Protein 9K1M (pdb70)

Nearest PDB structures (foldseek):
  1kqz-assembly1_A  TM=9.431E-01  e=1.923E-25  Hevea brasiliensis
  3o9n-assembly1_A  TM=9.513E-01  e=5.843E-25  Scadoxus multiflorus
  1kr0-assembly1_A  TM=9.387E-01  e=7.958E-25  Hevea brasiliensis
  4toq-assembly4_D  TM=9.241E-01  e=5.075E-24  Punica granatum
  3oih-assembly1_A  TM=9.055E-01  e=1.084E-24  Scadoxus multiflorus

Radius of gyration: 17.2 Å; Cα contacts (8 Å, |Δi|>4): 592; chains: 1; bounding box: 39×42×49 Å

Solvent-accessible surface area: 10814 Å² total; per-residue (Å²): 94,67,26,102,35,39,19,0,0,0,2,0,59,49,92,112,0,21,46,1,111,64,0,8,75,37,53,108,5,54,0,1,0,0,0,6,1,23,3,2,16,120,104,120,66,45,51,104,42,61,6,40,51,16,109,38,92,47,2,4,90,18,0,100,48,0,54,88,122,63,41,51,0,0,0,0,0,1,0,96,39,65,91,1,3,2,81,47,54,107,12,0,55,51,1,20,60,44,0,53,76,3,6,1,38,5,105,144,147,80,39,156,30,14,6,36,95,2,59,7,35,0,0,0,0,2,1,2,43,26,48,96,82,38,1,36,57,0,0,84,46,0,49,47,50,59,121,158,104,11,34,0,0,0,1,0,50,0,35,73,55,10,117,70,0,39,69,1,6,81,50,63,25,8,69,28,0,0,0,1,0,6,16,78,45,92,9,74,64,192,10,23,106,89,20,0,29,107,1,0,131,46,29,86,171,10,131,0,0,0,0,2,1,0,2,55,96,48,11,160,108,2,53,10,44,19,124,39,0,33,84,20,0,79,84,0,21,143,27,119,11,10,4,0,0,0,0,21,4,16,55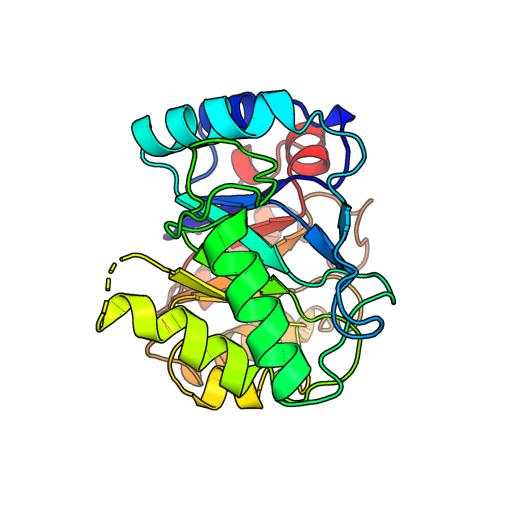,55,5,95,128,51,20,3,16,61,131,36

Secondary structure (DSSP, 8-state):
----SEEEEEESS-GGG--HHHHHHTS--SEEEEEEEEEBSSSTT--EE--TT--HHHHHHHHHHHHHTT-EEEEEEEESSSSB---SHHHHHHHHHHHHHHTSS---TT---TTTT---SEEEEEE-SS--TTHHHHHHHHHGGGG---EEEEEE-SSSP-TTTHHHHTTS--SEEEEESSSTTPPPGGGHHHHHHHHHHH-TTSEEEEEEES-TTT-TTT---HHHHHHHHHHHTTSTTEEEEEEE-HHHHHHH-HHHH-

B-factor: mean 22.21, std 8.31, range [13.0, 65.84]

Organism: Oryza sativa subsp. japonica (NCBI:txid39947)

InterPro domains:
  IPR001223 Glycoside hydrolase family 18, catalytic domain [PS51910] (31-293)
  IPR017853 Glycoside hydrolase superfamily [SSF51445] (29-290)
  IPR045321 Chitinase Cts1-like [cd02877] (31-293)

Foldseek 3Di:
DLFPFFEEFEAQQALVLDALLCVLPVPFGQEYEDDAQAAFAVDPPDTDRRSHPHQLARHQVSLVVSVVVNHAYEYEYHDDDARDDHPDLVRLVRVLVLCCDQAACRHDPPRHNSNPNHHHQEYEHAHPDYAQPNLLVNLCSQVCVVVVPYAYEYEAEQAPPGSSCPSNVVNLRHQEYEYECDDPNHDQPVCRLVSQVVVCVVNVNHQYAYEEELDCVRPVRSHDALVRVSVSSVPPVPRPRHHGYYYYHSNSCVVRVRSVVD

Sequence (262 aa):
SQNTGDTVIIWGRNKDEGSLREACDAGRYTTVIISFLSAFGYIPGTYKLDISGHQVSAVGPDIKYCQSKGKLILLAIGGQGGEYSLPSSQAAVDLHDHLWYSYLGGRRNGVYRPFGDANVNGIDFFIDQGAREHYNELAKMLYDHNKDGVMVTATTRCGYPDHRLDEALATGLFHRIHVKMFSDGRCPAWSRRQSFEKWAKTYPQSRVLIGVVASPDVDKDAYMPPEALNNLLQFINKQPNFGGVMVWDRFYDKKTGFTAHL

GO terms:
  GO:0004857 enzyme inhibitor activity (F, IDA)
  GO:0005576 extracellular region (C, IDA)
  GO:0050832 defense response to fungus (P, IDA)

Structure (mmCIF, N/CA/C/O backbone):
data_9K1M
#
_entry.id   9K1M
#
_cell.length_a   61.348
_cell.length_b   68.743
_cell.length_c   81.134
_cell.angle_alpha   90.00
_cell.angle_beta   90.00
_cell.angle_gamma   90.00
#
_symmetry.space_group_name_H-M   'P 21 21 21'
#
loop_
_entity.id
_entity.type
_entity.pdbx_description
1 polymer 'Xylanase inhibitor protein XIP'
2 water water
#
loop_
_atom_site.group_PDB
_atom_site.id
_atom_site.type_symbol
_atom_site.label_atom_id
_atom_site.label_alt_id
_atom_site.label_comp_id
_atom_site.label_asym_id
_atom_site.label_entity_id
_atom_site.label_seq_id
_atom_site.pdbx_PDB_ins_code
_atom_site.Cartn_x
_atom_site.Cartn_y
_atom_site.Cartn_z
_atom_site.occupancy
_atom_site.B_iso_or_equiv
_atom_site.auth_seq_id
_atom_site.auth_comp_id
_atom_site.auth_asym_id
_atom_site.auth_atom_id
_atom_site.pdbx_PDB_model_num
ATOM 1 N N . SER A 1 7 ? 12.144 -13.127 -5.568 1.00 33.86 6 SER A N 1
ATOM 2 C CA . SER A 1 7 ? 10.875 -13.729 -6.008 1.00 35.05 6 SER A CA 1
ATOM 3 C C . SER A 1 7 ? 10.041 -12.649 -6.686 1.00 30.00 6 SER A C 1
ATOM 4 O O . SER A 1 7 ? 10.498 -11.522 -6.844 1.00 26.59 6 SER A O 1
ATOM 7 N N . GLN A 1 8 ? 8.841 -12.986 -7.132 1.00 25.47 7 GLN A N 1
ATOM 8 C CA . GLN A 1 8 ? 8.019 -11.946 -7.732 1.00 20.18 7 GLN A CA 1
ATOM 9 C C . GLN A 1 8 ? 7.271 -11.136 -6.677 1.00 20.09 7 GLN A C 1
ATOM 10 O O . GLN A 1 8 ? 6.573 -10.195 -7.025 1.00 21.37 7 GLN A O 1
ATOM 16 N N . ASN A 1 9 ? 7.409 -11.468 -5.390 1.00 21.77 8 ASN A N 1
ATOM 17 C CA . ASN A 1 9 ? 6.821 -10.615 -4.358 1.00 20.07 8 ASN A CA 1
ATOM 18 C C . ASN A 1 9 ? 7.800 -9.491 -4.087 1.00 21.37 8 ASN A C 1
ATOM 19 O O . ASN A 1 9 ? 8.776 -9.674 -3.341 1.00 25.60 8 ASN A O 1
ATOM 24 N N . THR A 1 10 ? 7.539 -8.329 -4.693 1.00 22.54 9 THR A N 1
ATOM 25 C CA . THR A 1 10 ? 8.346 -7.126 -4.506 1.00 23.00 9 THR A CA 1
ATOM 26 C C . THR A 1 10 ? 7.977 -6.363 -3.256 1.00 27.38 9 THR A C 1
ATOM 27 O O . THR A 1 10 ? 8.563 -5.319 -2.987 1.00 28.03 9 THR A O 1
ATOM 31 N N . GLY A 1 11 ? 6.992 -6.824 -2.479 1.00 21.91 10 GLY A N 1
ATOM 32 C CA . GLY A 1 11 ? 6.509 -6.021 -1.378 1.00 20.69 10 GLY A CA 1
ATOM 33 C C . GLY A 1 11 ? 6.638 -6.702 -0.020 1.00 18.39 10 GLY A C 1
ATOM 34 O O . GLY A 1 11 ? 7.591 -7.453 0.219 1.00 20.88 10 GLY A O 1
ATOM 35 N N . ASP A 1 12 ? 5.716 -6.382 0.891 1.00 17.43 11 ASP A N 1
ATOM 36 C CA . ASP A 1 12 ? 5.734 -6.941 2.245 1.00 18.01 11 ASP A CA 1
ATOM 37 C C . ASP A 1 12 ? 5.321 -8.412 2.242 1.00 16.81 11 ASP A C 1
ATOM 38 O O . ASP A 1 12 ? 4.770 -8.934 1.274 1.00 16.26 11 ASP A O 1
ATOM 43 N N . THR A 1 13 ? 5.660 -9.109 3.338 1.00 16.42 12 THR A N 1
ATOM 44 C CA . THR A 1 13 ? 5.173 -10.469 3.593 1.00 16.82 12 THR A CA 1
ATOM 45 C C . THR A 1 13 ? 4.501 -10.410 4.951 1.00 15.85 12 THR A C 1
ATOM 46 O O . THR A 1 13 ? 5.166 -10.192 5.976 1.00 16.88 12 THR A O 1
ATOM 50 N N . VAL A 1 14 ? 3.185 -10.603 4.968 1.00 14.54 13 VAL A N 1
ATOM 51 C CA . VAL A 1 14 ? 2.388 -10.417 6.162 1.00 14.61 13 VAL A CA 1
ATOM 52 C C . VAL A 1 14 ? 1.871 -11.783 6.566 1.00 15.75 13 VAL A C 1
ATOM 53 O O . VAL A 1 14 ? 1.308 -12.492 5.716 1.00 17.81 13 VAL A O 1
ATOM 57 N N . ILE A 1 15 ? 2.047 -12.176 7.827 1.00 14.35 14 ILE A N 1
ATOM 58 C CA . ILE A 1 15 ? 1.624 -13.491 8.295 1.00 14.18 14 ILE A CA 1
ATOM 59 C C . ILE A 1 15 ? 0.493 -13.341 9.306 1.00 13.65 14 ILE A C 1
ATOM 60 O O . ILE A 1 15 ? 0.526 -12.461 10.176 1.00 14.62 14 ILE A O 1
ATOM 65 N N . ILE A 1 16 ? -0.529 -14.192 9.187 1.00 13.50 15 ILE A N 1
ATOM 66 C CA . ILE A 1 16 ? -1.575 -14.298 10.202 1.00 13.76 15 ILE A CA 1
ATOM 67 C C . ILE A 1 16 ? -1.046 -15.145 11.347 1.00 13.00 15 ILE A C 1
ATOM 68 O O . ILE A 1 16 ? -0.455 -16.214 11.103 1.00 15.05 15 ILE A O 1
ATOM 73 N N . TRP A 1 17 ? -1.222 -14.685 12.581 1.00 13.97 16 TRP A N 1
ATOM 74 C CA . TRP A 1 17 ? -0.802 -15.448 13.749 1.00 13.68 16 TRP A CA 1
ATOM 75 C C . TRP A 1 17 ? -1.938 -15.410 14.760 1.00 14.40 16 TRP A C 1
ATOM 76 O O . TRP A 1 17 ? -2.700 -14.417 14.830 1.00 14.81 16 TRP A O 1
ATOM 87 N N . GLY A 1 18 ? -2.084 -16.494 15.536 1.00 14.35 17 GLY A N 1
ATOM 88 C CA . GLY A 1 18 ? -3.125 -16.518 16.546 1.00 15.20 17 GLY A CA 1
ATOM 89 C C . GLY A 1 18 ? -4.127 -17.632 16.377 1.00 15.75 17 GLY A C 1
ATOM 90 O O . GLY A 1 18 ? -4.980 -17.803 17.273 1.00 15.78 17 GLY A O 1
ATOM 91 N N . ARG A 1 19 ? -4.102 -18.365 15.259 1.00 14.74 18 ARG A N 1
ATOM 92 C CA . ARG A 1 19 ? -5.150 -19.352 14.984 1.00 14.62 18 ARG A CA 1
ATOM 93 C C . ARG A 1 19 ? -4.802 -20.755 15.495 1.00 15.28 18 ARG A C 1
ATOM 94 O O . ARG A 1 19 ? -5.680 -21.637 15.444 1.00 17.18 18 ARG A O 1
ATOM 102 N N . ASN A 1 20 ? -3.595 -20.960 16.012 1.00 15.35 19 ASN A N 1
ATOM 103 C CA . ASN A 1 20 ? -3.258 -22.281 16.570 1.00 16.73 19 ASN A CA 1
ATOM 104 C C . ASN A 1 20 ? -2.101 -22.079 17.529 1.00 17.52 19 ASN A C 1
ATOM 105 O O . ASN A 1 20 ? -1.031 -21.685 17.100 1.00 16.00 19 ASN A O 1
ATOM 110 N N . LYS A 1 21 ? -2.279 -22.394 18.823 1.00 18.15 20 LYS A N 1
ATOM 111 C CA . LYS A 1 21 ? -1.208 -22.190 19.797 1.00 19.68 20 LYS A CA 1
ATOM 112 C C . LYS A 1 21 ? 0.049 -22.948 19.405 1.00 19.27 20 LYS A C 1
ATOM 113 O O . LYS A 1 21 ? 1.167 -22.467 19.660 1.00 20.30 20 LYS A O 1
ATOM 119 N N . ASP A 1 22 ? -0.131 -24.064 18.672 1.00 17.70 21 ASP A N 1
ATOM 120 C CA . ASP A 1 22 ? 1.026 -24.906 18.302 1.00 17.73 21 ASP A CA 1
ATOM 121 C C . ASP A 1 22 ? 1.864 -24.331 17.199 1.00 17.64 21 ASP A C 1
ATOM 122 O O . ASP A 1 22 ? 2.808 -24.967 16.713 1.00 17.52 21 ASP A O 1
ATOM 127 N N . GLU A 1 23 ? 1.560 -23.111 16.708 1.00 15.20 22 GLU A N 1
ATOM 128 C CA . GLU A 1 23 ? 2.410 -22.443 15.740 1.00 15.25 22 GLU A CA 1
ATOM 129 C C . GLU A 1 23 ? 3.607 -21.763 16.381 1.00 15.48 22 GLU A C 1
ATOM 130 O O . GLU A 1 23 ? 4.443 -21.232 15.656 1.00 17.04 22 GLU A O 1
ATOM 136 N N . GLY A 1 24 ? 3.689 -21.731 17.711 1.00 15.73 23 GLY A N 1
ATOM 137 C CA . GLY A 1 24 ? 4.809 -21.104 18.382 1.00 16.34 23 GLY A CA 1
ATOM 138 C C . GLY A 1 24 ? 4.535 -19.640 18.705 1.00 15.85 23 GLY A C 1
ATOM 139 O O . GLY A 1 24 ? 3.480 -19.051 18.371 1.00 16.17 23 GLY A O 1
ATOM 140 N N . SER A 1 25 ? 5.492 -19.045 19.407 1.00 15.96 24 SER A N 1
ATOM 141 C CA . SER A 1 25 ? 5.303 -17.690 19.922 1.00 16.56 24 SER A CA 1
ATOM 142 C C . SER A 1 25 ? 5.350 -16.642 18.798 1.00 16.44 24 SER A C 1
ATOM 143 O O . SER A 1 25 ? 5.853 -16.862 17.682 1.00 16.30 24 SER A O 1
ATOM 146 N N . LEU A 1 26 ? 4.918 -15.431 19.158 1.00 15.49 25 LEU A N 1
ATOM 147 C CA . LEU A 1 26 ? 5.040 -14.320 18.242 1.00 16.46 25 LEU A CA 1
ATOM 148 C C . LEU A 1 26 ? 6.510 -13.997 17.982 1.00 16.95 25 LEU A C 1
ATOM 149 O O . LEU A 1 26 ? 6.891 -13.700 16.843 1.00 17.01 25 LEU A O 1
ATOM 154 N N . ARG A 1 27 ? 7.364 -14.053 19.021 1.00 16.59 26 ARG A N 1
ATOM 155 C CA . ARG A 1 27 ? 8.781 -13.803 18.770 1.00 17.78 26 ARG A CA 1
ATOM 156 C C . ARG A 1 27 ? 9.374 -14.812 17.776 1.00 17.63 26 ARG A C 1
ATOM 157 O O . ARG A 1 27 ? 10.169 -14.430 16.907 1.00 16.71 26 ARG A O 1
ATOM 165 N N . GLU A 1 28 ? 8.979 -16.093 17.876 1.00 16.48 27 GLU A N 1
ATOM 166 C CA . GLU A 1 28 ? 9.471 -17.066 16.903 1.00 16.46 27 GLU A CA 1
ATOM 167 C C . GLU A 1 28 ? 9.118 -16.630 15.478 1.00 16.42 27 GLU A C 1
ATOM 168 O O . GLU A 1 28 ? 9.955 -16.696 14.571 1.00 17.26 27 GLU A O 1
ATOM 174 N N . ALA A 1 29 ? 7.885 -16.149 15.254 1.00 15.55 28 ALA A N 1
ATOM 175 C CA . ALA A 1 29 ? 7.506 -15.721 13.915 1.00 16.65 28 ALA A CA 1
ATOM 176 C C . ALA A 1 29 ? 8.389 -14.567 13.475 1.00 18.20 28 ALA A C 1
ATOM 177 O O . ALA A 1 29 ? 8.842 -14.538 12.331 1.00 18.30 28 ALA A O 1
ATOM 179 N N . CYS A 1 30 ? 8.695 -13.634 14.383 1.00 16.30 29 CYS A N 1
ATOM 180 C CA . CYS A 1 30 ? 9.506 -12.487 14.000 1.00 18.63 29 CYS A CA 1
ATOM 181 C C . CYS A 1 30 ? 10.960 -12.868 13.771 1.00 21.15 29 CYS A C 1
ATOM 182 O O . CYS A 1 30 ? 11.651 -12.162 13.010 1.00 27.51 29 CYS A O 1
ATOM 185 N N . ASP A 1 31 ? 11.456 -13.918 14.437 1.00 17.14 30 ASP A N 1
ATOM 186 C CA . ASP A 1 31 ? 12.840 -14.358 14.242 1.00 18.81 30 ASP A CA 1
ATOM 187 C C . ASP A 1 31 ? 12.977 -15.288 13.032 1.00 20.67 30 ASP A C 1
ATOM 188 O O . ASP A 1 31 ? 14.099 -15.719 12.698 1.00 19.49 30 ASP A O 1
ATOM 193 N N . ALA A 1 32 ? 11.888 -15.635 12.345 1.00 17.88 31 ALA A N 1
ATOM 194 C CA . ALA A 1 32 ? 11.971 -16.635 11.284 1.00 17.81 31 ALA A CA 1
ATOM 195 C C . ALA A 1 32 ? 12.695 -16.110 10.048 1.00 18.56 31 ALA A C 1
ATOM 196 O O . ALA A 1 32 ? 13.038 -16.904 9.164 1.00 19.68 31 ALA A O 1
ATOM 198 N N . GLY A 1 33 ? 12.832 -14.795 9.924 1.00 18.29 32 GLY A N 1
ATOM 199 C CA . GLY A 1 33 ? 13.470 -14.250 8.749 1.00 20.19 32 GLY A CA 1
ATOM 200 C C . GLY A 1 33 ? 12.579 -14.195 7.533 1.00 19.17 32 GLY A C 1
ATOM 201 O O . GLY A 1 33 ? 13.085 -14.073 6.424 1.00 21.24 32 GLY A O 1
ATOM 202 N N . ARG A 1 34 ? 11.247 -14.213 7.716 1.00 16.99 33 ARG A N 1
ATOM 203 C CA . ARG A 1 34 ? 10.323 -14.373 6.603 1.00 17.99 33 ARG A CA 1
ATOM 204 C C . ARG A 1 34 ? 9.310 -13.250 6.469 1.00 18.67 33 ARG A C 1
ATOM 205 O O . ARG A 1 34 ? 8.770 -13.056 5.368 1.00 20.11 33 ARG A O 1
ATOM 213 N N . TYR A 1 35 ? 9.016 -12.520 7.532 1.00 16.21 34 TYR A N 1
ATOM 214 C CA . TYR A 1 35 ? 7.842 -11.668 7.554 1.00 16.43 34 TYR A CA 1
ATOM 215 C C . TYR A 1 35 ? 8.241 -10.237 7.854 1.00 17.75 34 TYR A C 1
ATOM 216 O O . TYR A 1 35 ? 9.155 -9.985 8.654 1.00 19.13 34 TYR A O 1
ATOM 225 N N . THR A 1 36 ? 7.500 -9.298 7.271 1.00 15.48 35 THR A N 1
ATOM 226 C CA . THR A 1 36 ? 7.644 -7.901 7.662 1.00 16.50 35 THR A CA 1
ATOM 227 C C . THR A 1 36 ? 6.585 -7.456 8.656 1.00 17.16 35 THR A C 1
ATOM 228 O O . THR A 1 36 ? 6.816 -6.481 9.388 1.00 17.66 35 THR A O 1
ATOM 232 N N . THR A 1 37 ? 5.444 -8.159 8.716 1.00 16.23 36 THR A N 1
ATOM 233 C CA . THR A 1 37 ? 4.298 -7.759 9.501 1.00 15.78 36 THR A CA 1
ATOM 234 C C . THR A 1 37 ? 3.623 -9.011 10.005 1.00 15.40 36 THR A C 1
ATOM 235 O O . THR A 1 37 ? 3.543 -10.010 9.267 1.00 15.18 36 THR A O 1
ATOM 239 N N . VAL A 1 38 ? 3.123 -8.960 11.235 1.00 15.09 37 VAL A N 1
ATOM 240 C CA . VAL A 1 38 ? 2.285 -10.036 11.783 1.00 13.99 37 VAL A CA 1
ATOM 241 C C . VAL A 1 38 ? 0.922 -9.449 12.108 1.00 14.58 37 VAL A C 1
ATOM 242 O O . VAL A 1 38 ? 0.844 -8.381 12.747 1.00 15.81 37 VAL A O 1
ATOM 246 N N . ILE A 1 39 ? -0.147 -10.136 11.704 1.00 14.60 38 ILE A N 1
ATOM 247 C CA . ILE A 1 39 ? -1.511 -9.766 12.075 1.00 14.60 38 ILE A CA 1
ATOM 248 C C . ILE A 1 39 ? -1.974 -10.741 13.152 1.00 14.73 38 ILE A C 1
ATOM 249 O O . ILE A 1 39 ? -2.188 -11.942 12.864 1.00 15.23 38 ILE A O 1
ATOM 254 N N . ILE A 1 40 ? -2.112 -10.261 14.383 1.00 14.09 39 ILE A N 1
ATOM 255 C CA . ILE A 1 40 ? -2.610 -11.065 15.502 1.00 14.87 39 ILE A CA 1
ATOM 256 C C . ILE A 1 40 ? -4.117 -11.187 15.348 1.00 14.63 39 ILE A C 1
ATOM 257 O O . ILE A 1 40 ? -4.837 -10.175 15.266 1.00 15.16 39 ILE A O 1
ATOM 262 N N . SER A 1 41 ? -4.626 -12.421 15.319 1.00 14.85 40 SER A N 1
ATOM 263 C CA . SER A 1 41 ? -6.021 -12.689 14.937 1.00 14.10 40 SER A CA 1
ATOM 264 C C . SER A 1 41 ? -6.630 -13.573 16.026 1.00 14.62 40 SER A C 1
ATOM 265 O O . SER A 1 41 ? -6.093 -14.671 16.260 1.00 15.60 40 SER A O 1
ATOM 268 N N . PHE A 1 42 ? -7.753 -13.193 16.673 1.00 14.64 41 PHE A N 1
ATOM 269 C CA . PHE A 1 42 ? -8.637 -12.061 16.366 1.00 14.66 41 PHE A CA 1
ATOM 270 C C . PHE A 1 42 ? -9.199 -11.497 17.649 1.00 15.06 41 PHE A C 1
ATOM 271 O O . PHE A 1 42 ? -9.425 -12.253 18.619 1.00 15.48 41 PHE A O 1
ATOM 279 N N . LEU A 1 43 ? -9.538 -10.193 17.644 1.00 15.15 42 LEU A N 1
ATOM 280 C CA . LEU A 1 43 ? -10.537 -9.719 18.608 1.00 15.21 42 LEU A CA 1
ATOM 281 C C . LEU A 1 43 ? -11.876 -10.105 18.009 1.00 15.58 42 LEU A C 1
ATOM 282 O O . LEU A 1 43 ? -12.360 -9.476 17.070 1.00 16.64 42 LEU A O 1
ATOM 287 N N . SER A 1 44 ? -12.467 -11.182 18.530 1.00 15.12 43 SER A N 1
ATOM 288 C CA . SER A 1 44 ? -13.506 -11.912 17.798 1.00 16.30 43 SER A CA 1
ATOM 289 C C . SER A 1 44 ? -14.926 -11.662 18.308 1.00 16.73 43 SER A C 1
ATOM 290 O O . SER A 1 44 ? -15.888 -12.111 17.667 1.00 17.21 43 SER A O 1
ATOM 293 N N . ALA A 1 45 ? -15.087 -10.957 19.420 1.00 17.64 44 ALA A N 1
ATOM 294 C CA . ALA A 1 45 ? -16.429 -10.659 19.923 1.00 18.62 44 ALA A CA 1
ATOM 295 C C . ALA A 1 45 ? -16.497 -9.203 20.331 1.00 17.16 44 ALA A C 1
ATOM 296 O O . ALA A 1 45 ? -15.619 -8.713 21.040 1.00 18.22 44 ALA A O 1
ATOM 298 N N . PHE A 1 46 ? -17.535 -8.533 19.867 1.00 17.21 45 PHE A N 1
ATOM 299 C CA . PHE A 1 46 ? -17.812 -7.140 20.201 1.00 17.53 45 PHE A CA 1
ATOM 300 C C . PHE A 1 46 ? -19.172 -6.787 19.632 1.00 18.58 45 PHE A C 1
ATOM 301 O O . PHE A 1 46 ? -19.692 -7.459 18.746 1.00 17.96 45 PHE A O 1
ATOM 309 N N . GLY A 1 47 ? -19.729 -5.702 20.151 1.00 20.36 46 GLY A N 1
ATOM 310 C CA . GLY A 1 47 ? -20.916 -5.054 19.567 1.00 21.29 46 GLY A CA 1
ATOM 311 C C . GLY A 1 47 ? -22.242 -5.653 19.916 1.00 24.21 46 GLY A C 1
ATOM 312 O O . GLY A 1 47 ? -23.180 -4.917 20.237 1.00 27.51 46 GLY A O 1
ATOM 313 N N . TYR A 1 48 ? -22.377 -6.974 19.833 1.00 24.15 47 TYR A N 1
ATOM 314 C CA . TYR A 1 48 ? -23.670 -7.589 20.138 1.00 27.57 47 TYR A CA 1
ATOM 315 C C . TYR A 1 48 ? -24.053 -7.412 21.609 1.00 36.24 47 TYR A C 1
ATOM 316 O O . TYR A 1 48 ? -25.249 -7.316 21.923 1.00 37.83 47 TYR A O 1
ATOM 325 N N . ILE A 1 49 ? -23.077 -7.333 22.520 1.00 29.05 48 ILE A N 1
ATOM 326 C CA . ILE A 1 49 ? -23.337 -7.225 23.949 1.00 28.13 48 ILE A CA 1
ATOM 327 C C . ILE A 1 49 ? -22.537 -6.064 24.513 1.00 38.36 48 ILE A C 1
ATOM 328 O O . ILE A 1 49 ? -21.306 -6.105 24.508 1.00 32.08 48 ILE A O 1
ATOM 333 N N . PRO A 1 50 ? -23.175 -5.017 25.036 1.00 36.21 49 PRO A N 1
ATOM 334 C CA . PRO A 1 50 ? -22.411 -3.877 25.564 1.00 38.18 49 PRO A CA 1
ATOM 335 C C . PRO A 1 50 ? -21.424 -4.303 26.638 1.00 31.85 49 PRO A C 1
ATOM 336 O O . PRO A 1 50 ? -21.777 -5.001 27.595 1.00 36.42 49 PRO A O 1
ATOM 340 N N . GLY A 1 51 ? -20.174 -3.874 26.469 1.00 29.74 50 GLY A N 1
ATOM 341 C CA . GLY A 1 51 ? -19.153 -4.193 27.429 1.00 32.76 50 GLY A CA 1
ATOM 342 C C . GLY A 1 51 ? -18.526 -5.569 27.314 1.00 31.63 50 GLY A C 1
ATOM 343 O O . GLY A 1 51 ? -17.590 -5.849 28.072 1.00 36.38 50 GLY A O 1
ATOM 344 N N . THR A 1 52 ? -19.012 -6.439 26.417 1.00 28.44 51 THR A N 1
ATOM 345 C CA . THR A 1 52 ? -18.425 -7.761 26.176 1.00 24.61 51 THR A CA 1
ATOM 346 C C . THR A 1 52 ? -17.494 -7.698 24.964 1.00 20.07 51 THR A C 1
ATOM 347 O O . THR A 1 52 ? -17.935 -7.410 23.851 1.00 22.70 51 THR A O 1
ATOM 351 N N . TYR A 1 53 ? -16.228 -8.042 25.191 1.00 20.87 52 TYR A N 1
ATOM 352 C CA . TYR A 1 53 ? -15.201 -8.112 24.158 1.00 19.80 52 TYR A CA 1
ATOM 353 C C . TYR A 1 53 ? -14.427 -9.381 24.429 1.00 22.93 52 TYR A C 1
ATOM 354 O O . TYR A 1 53 ? -14.139 -9.691 25.588 1.00 23.04 52 TYR A O 1
ATOM 363 N N . LYS A 1 54 ? -14.055 -10.102 23.371 1.00 18.35 53 LYS A N 1
ATOM 364 C CA . LYS A 1 54 ? -13.248 -11.316 23.538 1.00 18.66 53 LYS A CA 1
ATOM 365 C C . LYS A 1 54 ? -12.066 -11.283 22.578 1.00 17.16 53 LYS A C 1
ATOM 366 O O . LYS A 1 54 ? -12.237 -10.974 21.397 1.00 17.74 53 LYS A O 1
ATOM 372 N N . LEU A 1 55 ? -10.899 -11.640 23.090 1.00 17.02 54 LEU A N 1
ATOM 373 C CA . LEU A 1 55 ? -9.699 -11.875 22.289 1.00 16.46 54 LEU A CA 1
ATOM 374 C C . LEU A 1 55 ? -9.550 -13.387 22.170 1.00 18.06 54 LEU A C 1
ATOM 375 O O . LEU A 1 55 ? -9.428 -14.083 23.188 1.00 20.71 54 LEU A O 1
ATOM 380 N N . ASP A 1 56 ? -9.591 -13.892 20.954 1.00 16.01 55 ASP A N 1
ATOM 381 C CA . ASP A 1 56 ? -9.424 -15.327 20.682 1.00 16.01 55 ASP A CA 1
ATOM 382 C C . ASP A 1 56 ? -8.109 -15.484 19.937 1.00 16.26 55 ASP A C 1
ATOM 383 O O . ASP A 1 56 ? -8.069 -15.307 18.711 1.00 17.11 55 ASP A O 1
ATOM 388 N N . ILE A 1 57 ? -7.053 -15.836 20.666 1.00 15.18 56 ILE A N 1
ATOM 389 C CA . ILE A 1 57 ? -5.803 -16.233 20.018 1.00 15.90 56 ILE A CA 1
ATOM 390 C C . ILE A 1 57 ? -5.519 -17.706 20.302 1.00 15.69 56 ILE A C 1
ATOM 391 O O . ILE A 1 57 ? -4.372 -18.120 20.509 1.00 16.43 56 ILE A O 1
ATOM 396 N N . SER A 1 58 ? -6.595 -18.491 20.338 1.00 16.33 57 SER A N 1
ATOM 397 C CA . SER A 1 58 ? -6.499 -19.958 20.265 1.00 17.56 57 SER A CA 1
ATOM 398 C C . SER A 1 58 ? -5.745 -20.549 21.451 1.00 20.10 57 SER A C 1
ATOM 399 O O . SER A 1 58 ? -5.132 -21.607 21.317 1.00 22.38 57 SER A O 1
ATOM 402 N N . GLY A 1 59 ? -5.760 -19.896 22.605 1.00 19.90 58 GLY A N 1
ATOM 403 C CA . GLY A 1 59 ? -5.031 -20.438 23.744 1.00 22.86 58 GLY A CA 1
ATOM 404 C C . GLY A 1 59 ? -3.565 -20.040 23.836 1.00 23.26 58 GLY A C 1
ATOM 405 O O . GLY A 1 59 ? -2.872 -20.456 24.788 1.00 24.05 58 GLY A O 1
ATOM 406 N N . HIS A 1 60 ? -3.037 -19.282 22.873 1.00 18.86 59 HIS A N 1
ATOM 407 C CA . HIS A 1 60 ? -1.731 -18.673 23.084 1.00 19.12 59 HIS A CA 1
ATOM 408 C C . HIS A 1 60 ? -1.750 -17.884 24.394 1.00 19.18 59 HIS A C 1
ATOM 409 O O . HIS A 1 60 ? -2.762 -17.261 24.757 1.00 21.68 59 HIS A O 1
ATOM 416 N N . GLN A 1 61 ? -0.633 -17.905 25.096 1.00 19.13 60 GLN A N 1
ATOM 417 C CA . GLN A 1 61 ? -0.560 -17.192 26.364 1.00 21.19 60 GLN A CA 1
ATOM 418 C C . GLN A 1 61 ? -0.450 -15.702 26.122 1.00 20.67 60 GLN A C 1
ATOM 419 O O . GLN A 1 61 ? 0.533 -15.224 25.547 1.00 20.28 60 GLN A O 1
ATOM 425 N N . VAL A 1 62 ? -1.428 -14.953 26.621 1.00 19.73 61 VAL A N 1
ATOM 426 C CA . VAL A 1 62 ? -1.399 -13.518 26.414 1.00 20.79 61 VAL A CA 1
ATOM 427 C C . VAL A 1 62 ? -0.198 -12.886 27.103 1.00 20.03 61 VAL A C 1
ATOM 428 O O . VAL A 1 62 ? 0.359 -11.887 26.617 1.00 21.41 61 VAL A O 1
ATOM 432 N N . SER A 1 63 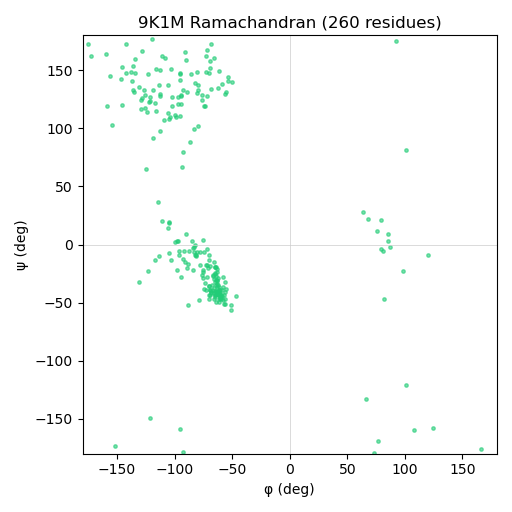? 0.307 -13.511 28.183 1.00 21.79 62 SER A N 1
ATOM 433 C CA . SER A 1 63 ? 1.426 -12.914 28.897 1.00 23.53 62 SER A CA 1
ATOM 434 C C . SER A 1 63 ? 2.728 -12.948 28.111 1.00 22.68 62 SER A C 1
ATOM 435 O O . SER A 1 63 ? 3.647 -12.205 28.431 1.00 23.42 62 SER A O 1
ATOM 438 N N . ALA A 1 64 ? 2.841 -13.795 27.092 1.00 21.31 63 ALA A N 1
ATOM 439 C CA . ALA A 1 64 ? 4.022 -13.820 26.239 1.00 21.01 63 ALA A CA 1
ATOM 440 C C . ALA A 1 64 ? 3.942 -12.779 25.123 1.00 18.61 63 ALA A C 1
ATOM 441 O O . ALA A 1 64 ? 4.975 -12.425 24.552 1.00 20.40 63 ALA A O 1
ATOM 443 N N . VAL A 1 65 ? 2.729 -12.333 24.780 1.00 18.22 64 VAL A N 1
ATOM 444 C CA . VAL A 1 65 ? 2.576 -11.540 23.563 1.00 17.95 64 VAL A CA 1
ATOM 445 C C . VAL A 1 65 ? 3.197 -10.148 23.702 1.00 17.70 64 VAL A C 1
ATOM 446 O O . VAL A 1 65 ? 3.863 -9.683 22.785 1.00 17.61 64 VAL A O 1
ATOM 450 N N . GLY A 1 66 ? 2.927 -9.432 24.807 1.00 18.09 65 GLY A N 1
ATOM 451 C CA . GLY A 1 66 ? 3.438 -8.067 24.934 1.00 18.16 65 GLY A CA 1
ATOM 452 C C . GLY A 1 66 ? 4.955 -7.935 24.824 1.00 17.96 65 GLY A C 1
ATOM 453 O O . GLY A 1 66 ? 5.460 -7.116 24.054 1.00 18.36 65 GLY A O 1
ATOM 454 N N . PRO A 1 67 ? 5.715 -8.734 25.591 1.00 19.17 66 PRO A N 1
ATOM 455 C CA . PRO A 1 67 ? 7.176 -8.705 25.419 1.00 21.16 66 PRO A CA 1
ATOM 456 C C . PRO A 1 67 ? 7.601 -9.050 23.996 1.00 19.33 66 PRO A C 1
ATOM 457 O O . PRO A 1 67 ? 8.524 -8.431 23.441 1.00 20.01 66 PRO A O 1
ATOM 461 N N . ASP A 1 68 ? 6.875 -9.986 23.361 1.00 18.54 67 ASP A N 1
ATOM 462 C CA . ASP A 1 68 ? 7.215 -10.338 21.992 1.00 17.89 67 ASP A CA 1
ATOM 463 C C . ASP A 1 68 ? 6.889 -9.222 21.010 1.00 16.94 67 ASP A C 1
ATOM 464 O O . ASP A 1 68 ? 7.641 -9.014 20.059 1.00 18.43 67 ASP A O 1
ATOM 469 N N . ILE A 1 69 ? 5.803 -8.474 21.227 1.00 16.86 68 ILE A N 1
ATOM 470 C CA . ILE A 1 69 ? 5.506 -7.337 20.351 1.00 16.67 68 ILE A CA 1
ATOM 471 C C . ILE A 1 69 ? 6.639 -6.337 20.391 1.00 17.74 68 ILE A C 1
ATOM 472 O O . ILE A 1 69 ? 7.103 -5.862 19.345 1.00 18.01 68 ILE A O 1
ATOM 477 N N . LYS A 1 70 ? 7.102 -6.004 21.619 1.00 18.31 69 LYS A N 1
ATOM 478 C CA . LYS A 1 70 ? 8.176 -5.012 21.730 1.00 19.66 69 LYS A CA 1
ATOM 479 C C . LYS A 1 70 ? 9.444 -5.521 21.068 1.00 19.42 69 LYS A C 1
ATOM 480 O O . LYS A 1 70 ? 10.125 -4.767 20.365 1.00 20.48 69 LYS A O 1
ATOM 486 N N . TYR A 1 71 ? 9.753 -6.806 21.243 1.00 18.96 70 TYR A N 1
ATOM 487 C CA . TYR A 1 71 ? 10.911 -7.387 20.579 1.00 18.96 70 TYR A CA 1
ATOM 488 C C . TYR A 1 71 ? 10.759 -7.295 19.063 1.00 20.13 70 TYR A C 1
ATOM 489 O O . TYR A 1 71 ? 11.669 -6.861 18.348 1.00 19.34 70 TYR A O 1
ATOM 498 N N . CYS A 1 72 ? 9.602 -7.728 18.545 1.00 17.15 71 CYS A N 1
ATOM 499 C CA . CYS A 1 72 ? 9.367 -7.690 17.114 1.00 18.16 71 CYS A CA 1
ATOM 500 C C . CYS A 1 72 ? 9.553 -6.285 16.574 1.00 17.61 71 CYS A C 1
ATOM 501 O O . CYS A 1 72 ? 10.160 -6.097 15.516 1.00 18.92 71 CYS A O 1
ATOM 504 N N . GLN A 1 73 ? 8.972 -5.280 17.252 1.00 16.89 72 GLN A N 1
ATOM 505 C CA . GLN A 1 73 ? 9.103 -3.895 16.800 1.00 18.50 72 GLN A CA 1
ATOM 506 C C . GLN A 1 73 ? 10.561 -3.414 16.854 1.00 18.78 72 GLN A C 1
ATOM 507 O O . GLN A 1 73 ? 10.980 -2.683 15.951 1.00 20.43 72 GLN A O 1
ATOM 513 N N . SER A 1 74 ? 11.318 -3.866 17.838 1.00 19.04 73 SER A N 1
ATOM 514 C CA . SER A 1 74 ? 12.738 -3.490 17.901 1.00 20.72 73 SER A CA 1
ATOM 515 C C . SER A 1 74 ? 13.498 -4.064 16.717 1.00 23.14 73 SER A C 1
ATOM 516 O O . SER A 1 74 ? 14.558 -3.523 16.356 1.00 26.29 73 SER A O 1
ATOM 519 N N . LYS A 1 75 ? 13.023 -5.160 16.132 1.00 20.93 74 LYS A N 1
ATOM 520 C CA . LYS A 1 75 ? 13.599 -5.771 14.933 1.00 21.97 74 LYS A CA 1
ATOM 521 C C . LYS A 1 75 ? 12.984 -5.218 13.652 1.00 22.51 74 LYS A C 1
ATOM 522 O O . LYS A 1 75 ? 13.269 -5.747 12.566 1.00 27.87 74 LYS A O 1
ATOM 528 N N . GLY A 1 76 ? 12.164 -4.162 13.747 1.00 21.78 75 GLY A N 1
ATOM 529 C CA . GLY A 1 76 ? 11.588 -3.512 12.591 1.00 22.75 75 GLY A CA 1
ATOM 530 C C . GLY A 1 76 ? 10.307 -4.123 12.049 1.00 21.11 75 GLY A C 1
ATOM 531 O O . GLY A 1 76 ? 9.855 -3.709 10.987 1.00 23.68 75 GLY A O 1
ATOM 532 N N . LYS A 1 77 ? 9.703 -5.071 12.761 1.00 20.81 76 LYS A N 1
ATOM 533 C CA . LYS A 1 77 ? 8.452 -5.687 12.295 1.00 18.78 76 LYS A CA 1
ATOM 534 C C . LYS A 1 77 ? 7.265 -4.864 12.736 1.00 19.05 76 LYS A C 1
ATOM 535 O O . LYS A 1 77 ? 7.257 -4.273 13.826 1.00 22.09 76 LYS A O 1
ATOM 541 N N . LEU A 1 78 ? 6.237 -4.846 11.899 1.00 17.26 77 LEU A N 1
ATOM 542 C CA . LEU A 1 78 ? 4.975 -4.211 12.258 1.00 17.50 77 LEU A CA 1
ATOM 543 C C . LEU A 1 78 ? 4.005 -5.271 12.809 1.00 16.89 77 LEU A C 1
ATOM 544 O O . LEU A 1 78 ? 3.975 -6.413 12.314 1.00 17.19 77 LEU A O 1
ATOM 549 N N . ILE A 1 79 ? 3.240 -4.894 13.821 1.00 16.24 78 ILE A N 1
ATOM 550 C CA . ILE A 1 79 ? 2.286 -5.789 14.469 1.00 15.11 78 ILE A CA 1
ATOM 551 C C . ILE A 1 79 ? 0.916 -5.159 14.384 1.00 15.79 78 ILE A C 1
ATOM 552 O O . ILE A 1 79 ? 0.727 -4.043 14.890 1.00 17.25 78 ILE A O 1
ATOM 557 N N . LEU A 1 80 ? -0.074 -5.852 13.797 1.00 15.16 79 LEU A N 1
ATOM 558 C CA . LEU A 1 80 ? -1.437 -5.358 13.741 1.00 14.62 79 LEU A CA 1
ATOM 559 C C . LEU A 1 80 ? -2.319 -6.294 14.538 1.00 15.03 79 LEU A C 1
ATOM 560 O O . LEU A 1 80 ? -2.020 -7.485 14.642 1.00 15.77 79 LEU A O 1
ATOM 565 N N . LEU A 1 81 ? -3.396 -5.772 15.104 1.00 14.85 80 LEU A N 1
ATOM 566 C CA . LEU A 1 81 ? -4.451 -6.609 15.693 1.00 14.05 80 LEU A CA 1
ATOM 567 C C . LEU A 1 81 ? -5.595 -6.641 14.711 1.00 13.78 80 LEU A C 1
ATOM 568 O O . LEU A 1 81 ? -6.134 -5.574 14.346 1.00 14.96 80 LEU A O 1
ATOM 573 N N . ALA A 1 82 ? -6.043 -7.849 14.339 1.00 13.98 81 ALA A N 1
ATOM 574 C CA . ALA A 1 82 ? -7.228 -7.965 13.506 1.00 13.82 81 ALA A CA 1
ATOM 575 C C . ALA A 1 82 ? -8.473 -8.055 14.363 1.00 14.16 81 ALA A C 1
ATOM 576 O O . ALA A 1 82 ? -8.567 -8.905 15.267 1.00 14.78 81 ALA A O 1
ATOM 578 N N . ILE A 1 83 ? -9.465 -7.237 14.029 1.00 14.10 82 ILE A N 1
ATOM 579 C CA . ILE A 1 83 ? -10.796 -7.311 14.608 1.00 14.07 82 ILE A CA 1
ATOM 580 C C . ILE A 1 83 ? -11.655 -8.147 13.668 1.00 15.01 82 ILE A C 1
ATOM 581 O O . ILE A 1 83 ? -11.504 -8.094 12.436 1.00 14.39 82 ILE A O 1
ATOM 586 N N . GLY A 1 84 ? -12.605 -8.904 14.268 1.00 14.34 83 GLY A N 1
ATOM 587 C CA . GLY A 1 84 ? -13.553 -9.658 13.469 1.00 15.17 83 GLY A CA 1
ATOM 588 C C . GLY A 1 84 ? -13.149 -11.099 13.412 1.00 14.46 83 GLY A C 1
ATOM 589 O O . GLY A 1 84 ? -13.113 -11.787 14.439 1.00 15.45 83 GLY A O 1
ATOM 590 N N . GLY A 1 85 ? -12.926 -11.606 12.205 1.00 14.43 84 GLY A N 1
ATOM 591 C CA . GLY A 1 85 ? -12.582 -13.002 11.987 1.00 15.02 84 GLY A CA 1
ATOM 592 C C . GLY A 1 85 ? -13.734 -13.767 11.366 1.00 15.38 84 GLY A C 1
ATOM 593 O O . GLY A 1 85 ? -14.654 -13.207 10.757 1.00 15.88 84 GLY A O 1
ATOM 594 N N . GLN A 1 86 ? -13.681 -15.095 11.521 1.00 16.91 85 GLN A N 1
ATOM 595 C CA . GLN A 1 86 ? -14.634 -15.980 10.834 1.00 17.11 85 GLN A CA 1
ATOM 596 C C . GLN A 1 86 ? -15.813 -16.394 11.691 1.00 19.26 85 GLN A C 1
ATOM 597 O O . GLN A 1 86 ? -16.673 -17.155 11.207 1.00 19.78 85 GLN A O 1
ATOM 603 N N . GLY A 1 87 ? -15.923 -15.900 12.932 1.00 18.35 86 GLY A N 1
ATOM 604 C CA . GLY A 1 87 ? -16.975 -16.330 13.843 1.00 17.56 86 GLY A CA 1
ATOM 605 C C . GLY A 1 87 ? -18.201 -15.441 13.781 1.00 19.01 86 GLY A C 1
ATOM 606 O O . GLY A 1 87 ? -18.281 -14.457 13.043 1.00 19.08 86 GLY A O 1
ATOM 607 N N . GLY A 1 88 ? -19.181 -15.779 14.621 1.00 19.77 87 GLY A N 1
ATOM 608 C CA . GLY A 1 88 ? -20.472 -15.115 14.573 1.00 19.23 87 GLY A CA 1
ATOM 609 C C . GLY A 1 88 ? -20.735 -14.242 15.769 1.00 20.84 87 GLY A C 1
ATOM 610 O O . GLY A 1 88 ? -21.892 -13.940 16.034 1.00 21.48 87 GLY A O 1
ATOM 611 N N . GLU A 1 89 ? -19.696 -13.823 16.519 1.00 18.09 88 GLU A N 1
ATOM 612 C CA . GLU A 1 89 ? -19.915 -13.090 17.768 1.00 19.84 88 GLU A CA 1
ATOM 613 C C . GLU A 1 89 ? -19.623 -11.606 17.650 1.00 18.30 88 GLU A C 1
ATOM 614 O O . GLU A 1 89 ? -19.407 -10.938 18.672 1.00 18.27 88 GLU A O 1
ATOM 620 N N . TYR A 1 90 ? -19.594 -11.061 16.438 1.00 17.00 89 TYR A N 1
ATOM 621 C CA . TYR A 1 90 ? -19.274 -9.651 16.329 1.00 16.15 89 TYR A CA 1
ATOM 622 C C . TYR A 1 90 ? -20.086 -8.950 15.235 1.00 17.14 89 TYR A C 1
ATOM 623 O O . TYR A 1 90 ? -20.411 -9.527 14.185 1.00 17.56 89 TYR A O 1
ATOM 632 N N . SER A 1 91 ? -20.386 -7.666 15.479 1.00 17.44 90 SER A N 1
ATOM 633 C CA . SER A 1 91 ? -21.011 -6.761 14.514 1.00 17.83 90 SER A CA 1
ATOM 634 C C . SER A 1 91 ? -21.038 -5.399 15.212 1.00 17.26 90 SER A C 1
ATOM 635 O O . SER A 1 91 ? -20.688 -5.298 16.385 1.00 19.86 90 SER A O 1
ATOM 638 N N . LEU A 1 92 ? -21.423 -4.352 14.482 1.00 18.39 91 LEU A N 1
ATOM 639 C CA . LEU A 1 92 ? -21.584 -3.018 15.093 1.00 18.31 91 LEU A CA 1
ATOM 640 C C . LEU A 1 92 ? -23.055 -2.624 14.924 1.00 19.47 91 LEU A C 1
ATOM 641 O O . LEU A 1 92 ? -23.428 -2.037 13.904 1.00 22.04 91 LEU A O 1
ATOM 646 N N . PRO A 1 93 ? -23.920 -2.930 15.890 1.00 21.08 92 PRO A N 1
ATOM 647 C CA . PRO A 1 93 ? -25.362 -2.672 15.677 1.00 21.91 92 PRO A CA 1
ATOM 648 C C . PRO A 1 93 ? -25.754 -1.205 15.762 1.00 23.76 92 PRO A C 1
ATOM 649 O O . PRO A 1 93 ? -26.917 -0.878 15.470 1.00 27.22 92 PRO A O 1
ATOM 653 N N . SER A 1 94 ? -24.850 -0.313 16.134 1.00 20.85 93 SER A N 1
ATOM 654 C CA . SER A 1 94 ? -25.173 1.099 16.273 1.00 21.55 93 SER A CA 1
ATOM 655 C C . SER A 1 94 ? -23.883 1.891 16.205 1.00 24.44 93 SER A C 1
ATOM 656 O O . SER A 1 94 ? -22.782 1.348 16.364 1.00 22.92 93 SER A O 1
ATOM 659 N N . SER A 1 95 ? -24.025 3.195 15.985 1.00 22.24 94 SER A N 1
ATOM 660 C CA . SER A 1 95 ? -22.886 4.099 16.109 1.00 20.15 94 SER A CA 1
ATOM 661 C C . SER A 1 95 ? -22.240 4.010 17.484 1.00 21.71 94 SER A C 1
ATOM 662 O O . SER A 1 95 ? -21.013 4.080 17.604 1.00 21.91 94 SER A O 1
ATOM 665 N N . GLN A 1 96 ? -23.039 3.906 18.547 1.00 22.59 95 GLN A N 1
ATOM 666 C CA . GLN A 1 96 ? -22.452 3.794 19.874 1.00 22.42 95 GLN A CA 1
ATOM 667 C C . GLN A 1 96 ? -21.585 2.539 19.994 1.00 20.89 95 GLN A C 1
ATOM 668 O O . GLN A 1 96 ? -20.557 2.566 20.668 1.00 22.03 95 GLN A O 1
ATOM 674 N N . ALA A 1 97 ? -22.007 1.442 19.364 1.00 21.16 96 ALA A N 1
ATOM 675 C CA . ALA A 1 97 ? -21.170 0.236 19.357 1.00 20.20 96 ALA A CA 1
ATOM 676 C C . ALA A 1 97 ? -19.813 0.530 18.720 1.00 20.42 96 ALA A C 1
ATOM 677 O O . ALA A 1 97 ? -18.775 0.045 19.198 1.00 19.89 96 ALA A O 1
ATOM 679 N N . ALA A 1 98 ? -19.795 1.329 17.654 1.00 19.03 97 ALA A N 1
ATOM 680 C CA . ALA A 1 98 ? -18.525 1.699 17.035 1.00 19.98 97 ALA A CA 1
ATOM 681 C C . ALA A 1 98 ? -17.672 2.542 17.981 1.00 19.99 97 ALA A C 1
ATOM 682 O O . ALA A 1 98 ? -16.448 2.350 18.074 1.00 19.31 97 ALA A O 1
ATOM 684 N N . VAL A 1 99 ? -18.285 3.522 18.680 1.00 19.46 98 VAL A N 1
ATOM 685 C CA . VAL A 1 99 ? -17.524 4.318 19.634 1.00 19.72 98 VAL A CA 1
ATOM 686 C C . VAL A 1 99 ? -16.967 3.431 20.740 1.00 18.04 98 VAL A C 1
ATOM 687 O O . VAL A 1 99 ? -15.799 3.557 21.146 1.00 18.95 98 VAL A O 1
ATOM 691 N N . ASP A 1 100 ? -17.805 2.509 21.245 1.00 18.87 99 ASP A N 1
ATOM 692 C CA . ASP A 1 100 ? -17.376 1.646 22.336 1.00 20.60 99 ASP A CA 1
ATOM 693 C C . ASP A 1 100 ? -16.195 0.770 21.897 1.00 18.56 99 ASP A C 1
ATOM 694 O O . ASP A 1 100 ? -15.232 0.593 22.649 1.00 19.00 99 ASP A O 1
ATOM 699 N N . LEU A 1 101 ? -16.263 0.222 20.671 1.00 18.64 100 LEU A N 1
ATOM 700 C CA . LEU A 1 101 ? -15.169 -0.634 20.194 1.00 18.07 100 LEU A CA 1
ATOM 701 C C . LEU A 1 101 ? -13.922 0.211 19.969 1.00 17.77 100 LEU A C 1
ATOM 702 O O . LEU A 1 101 ? -12.812 -0.196 20.313 1.00 17.52 100 LEU A O 1
ATOM 707 N N . HIS A 1 102 ? -14.092 1.423 19.410 1.00 17.50 101 HIS A N 1
ATOM 708 C CA . HIS A 1 102 ? -12.956 2.334 19.340 1.00 16.87 101 HIS A CA 1
ATOM 709 C C . HIS A 1 102 ? -12.266 2.491 20.694 1.00 18.32 101 HIS A C 1
ATOM 710 O O . HIS A 1 102 ? -11.044 2.374 20.815 1.00 17.59 101 HIS A O 1
ATOM 717 N N . ASP A 1 103 ? -13.042 2.806 21.738 1.00 17.88 102 ASP A N 1
ATOM 718 C CA . ASP A 1 103 ? -12.430 3.066 23.028 1.00 18.69 102 ASP A CA 1
ATOM 719 C C . ASP A 1 103 ? -11.778 1.816 23.580 1.00 19.06 102 ASP A C 1
ATOM 720 O O . ASP A 1 103 ? -10.687 1.885 24.164 1.00 19.37 102 ASP A O 1
ATOM 725 N N . HIS A 1 104 ? -12.422 0.662 23.361 1.00 18.37 103 HIS A N 1
ATOM 726 C CA . HIS A 1 104 ? -11.817 -0.593 23.794 1.00 17.40 103 HIS A CA 1
ATOM 727 C C . HIS A 1 104 ? -10.474 -0.815 23.108 1.00 16.32 103 HIS A C 1
ATOM 728 O O . HIS A 1 104 ? -9.484 -1.148 23.766 1.00 17.43 103 HIS A O 1
ATOM 735 N N . LEU A 1 105 ? -10.432 -0.598 21.784 1.00 16.80 104 LEU A N 1
ATOM 736 C CA . LEU A 1 105 ? -9.174 -0.818 21.066 1.00 17.41 104 LEU A CA 1
ATOM 737 C C . LEU A 1 105 ? -8.099 0.162 21.528 1.00 16.64 104 LEU A C 1
ATOM 738 O O . LEU A 1 105 ? -6.928 -0.212 21.727 1.00 17.06 104 LEU A O 1
ATOM 743 N N . TRP A 1 106 ? -8.493 1.453 21.657 1.00 17.88 105 TRP A N 1
ATOM 744 C CA . TRP A 1 106 ? -7.503 2.497 21.928 1.00 17.51 105 TRP A CA 1
ATOM 745 C C . TRP A 1 106 ? -6.864 2.296 23.296 1.00 16.91 105 TRP A C 1
ATOM 746 O O . TRP A 1 106 ? -5.634 2.356 23.442 1.00 18.25 105 TRP A O 1
ATOM 757 N N . TYR A 1 107 ? -7.678 1.981 24.308 1.00 17.90 106 TYR A N 1
ATOM 758 C CA . TYR A 1 107 ? -7.150 1.849 25.638 1.00 17.47 106 TYR A CA 1
ATOM 759 C C . TYR A 1 107 ? -6.677 0.447 25.977 1.00 18.22 106 TYR A C 1
ATOM 760 O O . TYR A 1 107 ? -5.910 0.308 26.921 1.00 18.38 106 TYR A O 1
ATOM 769 N N . SER A 1 108 ? -7.146 -0.591 25.245 1.00 17.91 107 SER A N 1
ATOM 770 C CA . SER A 1 108 ? -6.696 -1.947 25.559 1.00 17.94 107 SER A CA 1
ATOM 771 C C . SER A 1 108 ? -5.505 -2.421 24.737 1.00 16.17 107 SER A C 1
ATOM 772 O O . SER A 1 108 ? -4.743 -3.242 25.241 1.00 18.15 107 SER A O 1
ATOM 775 N N . TYR A 1 109 ? -5.332 -1.907 23.509 1.00 16.02 108 TYR A N 1
ATOM 776 C CA . TYR A 1 109 ? -4.345 -2.462 22.576 1.00 15.96 108 TYR A CA 1
ATOM 777 C C . TYR A 1 109 ? -3.441 -1.424 21.934 1.00 15.08 108 TYR A C 1
ATOM 778 O O . TYR A 1 109 ? -2.312 -1.742 21.562 1.00 16.24 108 TYR A O 1
ATOM 787 N N . LEU A 1 110 ? -3.968 -0.197 21.707 1.00 16.76 109 LEU A N 1
ATOM 788 C CA . LEU A 1 110 ? -3.199 0.829 21.010 1.00 17.35 109 LEU A CA 1
ATOM 789 C C . LEU A 1 110 ? -2.523 1.715 22.062 1.00 17.02 109 LEU A C 1
ATOM 790 O O . LEU A 1 110 ? -2.332 1.319 23.208 1.00 17.83 109 LEU A O 1
ATOM 795 N 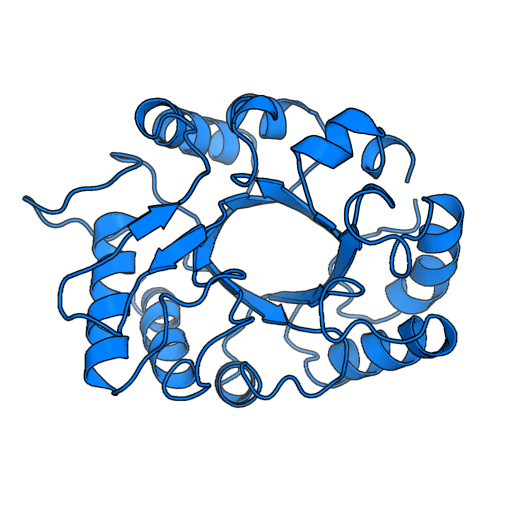N . GLY A 1 111 ? -2.150 2.953 21.667 1.00 17.60 110 GLY A N 1
ATOM 796 C CA . GLY A 1 111 ? -1.318 3.779 22.557 1.00 20.14 110 GLY A CA 1
ATOM 797 C C . GLY A 1 111 ? -2.056 4.450 23.723 1.00 18.49 110 GLY A C 1
ATOM 798 O O . GLY A 1 111 ? -1.386 5.026 24.596 1.00 19.82 110 GLY A O 1
ATOM 799 N N . GLY A 1 112 ? -3.371 4.357 23.791 1.00 17.67 111 GLY A N 1
ATOM 800 C CA . GLY A 1 112 ? -4.081 4.966 24.919 1.00 18.60 111 GLY A CA 1
ATOM 801 C C . GLY A 1 112 ? -3.805 4.236 26.224 1.00 20.23 111 GLY A C 1
ATOM 802 O O . GLY A 1 112 ? -3.501 3.044 26.257 1.00 19.25 111 GLY A O 1
ATOM 803 N N . ARG A 1 113 ? -3.893 4.976 27.347 1.00 20.01 112 ARG A N 1
ATOM 804 C CA . ARG A 1 113 ? -3.728 4.347 28.647 1.00 19.89 112 ARG A CA 1
ATOM 805 C C . ARG A 1 113 ? -4.796 4.882 29.581 1.00 20.50 112 ARG A C 1
ATOM 806 O O . ARG A 1 113 ? -4.982 6.100 29.682 1.00 20.17 112 ARG A O 1
ATOM 814 N N . ARG A 1 114 ? -5.460 3.976 30.294 1.00 19.69 113 ARG A N 1
ATOM 815 C CA . ARG A 1 114 ? -6.414 4.340 31.340 1.00 20.82 113 ARG A CA 1
ATOM 816 C C . ARG A 1 114 ? -6.319 3.285 32.432 1.00 20.55 113 ARG A C 1
ATOM 817 O O . ARG A 1 114 ? -6.548 2.088 32.176 1.00 21.89 113 ARG A O 1
ATOM 825 N N . ASN A 1 115 ? -5.978 3.699 33.638 1.00 20.02 114 ASN A N 1
ATOM 826 C CA . ASN A 1 115 ? -5.839 2.769 34.743 1.00 20.84 114 ASN A CA 1
ATOM 827 C C . ASN A 1 115 ? -7.136 2.030 34.965 1.00 20.26 114 ASN A C 1
ATOM 828 O O . ASN A 1 115 ? -8.212 2.598 34.828 1.00 20.96 114 ASN A O 1
ATOM 833 N N . GLY A 1 116 ? -7.009 0.719 35.216 1.00 23.62 115 GLY A N 1
ATOM 834 C CA . GLY A 1 116 ? -8.133 -0.173 35.376 1.00 22.81 115 GLY A CA 1
ATOM 835 C C . GLY A 1 116 ? -8.483 -0.961 34.128 1.00 29.88 115 GLY A C 1
ATOM 836 O O . GLY A 1 116 ? -9.143 -2.006 34.248 1.00 29.75 115 GLY A O 1
ATOM 837 N N . VAL A 1 117 ? -8.094 -0.486 32.939 1.00 22.40 116 VAL A N 1
ATOM 838 C CA . VAL A 1 117 ? -8.347 -1.213 31.692 1.00 20.95 116 VAL A CA 1
ATOM 839 C C . VAL A 1 117 ? -7.370 -2.374 31.589 1.00 22.86 116 VAL A C 1
ATOM 840 O O . VAL A 1 117 ? -6.161 -2.208 31.783 1.00 24.89 116 VAL A O 1
ATOM 844 N N . TYR A 1 118 ? -7.907 -3.567 31.342 1.00 21.87 117 TYR A N 1
ATOM 845 C CA . TYR A 1 118 ? -7.077 -4.738 31.145 1.00 22.39 117 TYR A CA 1
ATOM 846 C C . TYR A 1 118 ? -6.413 -4.661 29.774 1.00 19.90 117 TYR A C 1
ATOM 847 O O . TYR A 1 118 ? -7.110 -4.602 28.750 1.00 22.16 117 TYR A O 1
ATOM 856 N N . ARG A 1 119 ? -5.079 -4.631 29.754 1.00 19.47 118 ARG A N 1
ATOM 857 C CA . ARG A 1 119 ? -4.374 -4.687 28.469 1.00 18.92 118 ARG A CA 1
ATOM 858 C C . ARG A 1 119 ? -3.805 -6.078 28.327 1.00 19.39 118 ARG A C 1
ATOM 859 O O . ARG A 1 119 ? -2.842 -6.417 29.026 1.00 19.80 118 ARG A O 1
ATOM 867 N N . PRO A 1 120 ? -4.355 -6.919 27.443 1.00 18.09 119 PRO A N 1
ATOM 868 C CA . PRO A 1 120 ? -3.831 -8.297 27.349 1.00 19.07 119 PRO A CA 1
ATOM 869 C C . PRO A 1 120 ? -2.348 -8.338 27.056 1.00 18.38 119 PRO A C 1
ATOM 870 O O . PRO A 1 120 ? -1.673 -9.269 27.482 1.00 20.28 119 PRO A O 1
ATOM 874 N N . PHE A 1 121 ? -1.820 -7.371 26.300 1.00 18.45 120 PHE A N 1
ATOM 875 C CA . PHE A 1 121 ? -0.413 -7.375 25.927 1.00 18.66 120 PHE A CA 1
ATOM 876 C C . PHE A 1 121 ? 0.380 -6.344 26.741 1.00 20.21 120 PHE A C 1
ATOM 877 O O . PHE A 1 121 ? 1.484 -5.961 26.349 1.00 19.86 120 PHE A O 1
ATOM 885 N N . GLY A 1 122 ? -0.189 -5.915 27.869 1.00 20.08 121 GLY A N 1
ATOM 886 C CA . GLY A 1 122 ? 0.577 -5.127 28.836 1.00 20.13 121 GLY A CA 1
ATOM 887 C C . GLY A 1 122 ? 0.962 -3.780 28.267 1.00 19.24 121 GLY A C 1
ATOM 888 O O . GLY A 1 122 ? 0.167 -3.105 27.622 1.00 21.14 121 GLY A O 1
ATOM 889 N N . ASP A 1 123 ? 2.240 -3.421 28.431 1.00 20.25 122 ASP A N 1
ATOM 890 C CA . ASP A 1 123 ? 2.685 -2.100 27.996 1.00 20.78 122 ASP A CA 1
ATOM 891 C C . ASP A 1 123 ? 3.056 -2.030 26.521 1.00 20.67 122 ASP A C 1
ATOM 892 O O . ASP A 1 123 ? 3.463 -0.973 26.031 1.00 22.18 122 ASP A O 1
ATOM 897 N N . ALA A 1 124 ? 2.899 -3.111 25.773 1.00 20.10 123 ALA A N 1
ATOM 898 C CA . ALA A 1 124 ? 3.170 -3.037 24.349 1.00 18.43 123 ALA A CA 1
ATOM 899 C C . ALA A 1 124 ? 1.971 -2.411 23.623 1.00 17.56 123 ALA A C 1
ATOM 900 O O . ALA A 1 124 ? 0.819 -2.578 24.040 1.00 17.42 123 ALA A O 1
ATOM 902 N N . ASN A 1 125 ? 2.260 -1.697 22.537 1.00 16.86 124 ASN A N 1
ATOM 903 C CA . ASN A 1 125 ? 1.248 -1.118 21.655 1.00 17.74 124 ASN A CA 1
ATOM 904 C C . ASN A 1 125 ? 1.307 -1.816 20.307 1.00 17.38 124 ASN A C 1
ATOM 905 O O . ASN A 1 125 ? 2.376 -1.905 19.712 1.00 19.65 124 ASN A O 1
ATOM 910 N N . VAL A 1 126 ? 0.159 -2.308 19.812 1.00 15.96 125 VAL A N 1
ATOM 911 C CA . VAL A 1 126 ? 0.164 -2.720 18.406 1.00 16.93 125 VAL A CA 1
ATOM 912 C C . VAL A 1 126 ? 0.273 -1.494 17.513 1.00 16.34 125 VAL A C 1
ATOM 913 O O . VAL A 1 126 ? -0.038 -0.359 17.932 1.00 18.23 125 VAL A O 1
ATOM 917 N N . ASN A 1 127 ? 0.738 -1.703 16.292 1.00 17.31 126 ASN A N 1
ATOM 918 C CA . ASN A 1 127 ? 0.931 -0.639 15.315 1.00 16.63 126 ASN A CA 1
ATOM 919 C C . ASN A 1 127 ? -0.343 -0.243 14.580 1.00 16.30 126 ASN A C 1
ATOM 920 O O . ASN A 1 127 ? -0.343 0.763 13.853 1.00 17.84 126 ASN A O 1
ATOM 925 N N . GLY A 1 128 ? -1.440 -0.986 14.727 1.00 16.39 127 GLY A N 1
ATOM 926 C CA . GLY A 1 128 ? -2.641 -0.651 14.008 1.00 16.79 127 GLY A CA 1
ATOM 927 C C . GLY A 1 128 ? -3.620 -1.798 14.056 1.00 15.35 127 GLY A C 1
ATOM 928 O O . GLY A 1 128 ? -3.408 -2.785 14.778 1.00 15.13 127 GLY A O 1
ATOM 929 N N . ILE A 1 129 ? -4.721 -1.601 13.346 1.00 14.16 128 ILE A N 1
ATOM 930 C CA . ILE A 1 129 ? -5.886 -2.483 13.407 1.00 14.93 128 ILE A CA 1
ATOM 931 C C . ILE A 1 129 ? -6.215 -2.931 11.983 1.00 15.22 128 ILE A C 1
ATOM 932 O O . ILE A 1 129 ? -6.353 -2.091 11.074 1.00 16.05 128 ILE A O 1
ATOM 937 N N . ASP A 1 130 ? -6.349 -4.259 11.781 1.00 15.37 129 ASP A N 1
ATOM 938 C CA . ASP A 1 130 ? -6.866 -4.800 10.528 1.00 13.95 129 ASP A CA 1
ATOM 939 C C . ASP A 1 130 ? -8.352 -5.102 10.661 1.00 14.36 129 ASP A C 1
ATOM 940 O O . ASP A 1 130 ? -8.766 -5.840 11.579 1.00 14.97 129 ASP A O 1
ATOM 945 N N . PHE A 1 131 ? -9.140 -4.574 9.737 1.00 14.70 130 PHE A N 1
ATOM 946 C CA . PHE A 1 131 ? -10.589 -4.806 9.726 1.00 14.58 130 PHE A CA 1
ATOM 947 C C . PHE A 1 131 ? -10.835 -6.101 8.943 1.00 14.53 130 PHE A C 1
ATOM 948 O O . PHE A 1 131 ? -11.050 -6.094 7.726 1.00 15.64 130 PHE A O 1
ATOM 956 N N . PHE A 1 132 ? -10.794 -7.219 9.671 1.00 14.46 131 PHE A N 1
ATOM 957 C CA . PHE A 1 132 ? -11.018 -8.528 9.038 1.00 14.26 131 PHE A CA 1
ATOM 958 C C . PHE A 1 132 ? -12.503 -8.848 9.184 1.00 14.10 131 PHE A C 1
ATOM 959 O O . PHE A 1 132 ? -12.938 -9.761 9.907 1.00 14.31 131 PHE A O 1
ATOM 967 N N . ILE A 1 133 ? -13.315 -8.043 8.504 1.00 15.05 132 ILE A N 1
ATOM 968 C CA . ILE A 1 133 ? -14.777 -8.072 8.710 1.00 14.57 132 ILE A CA 1
ATOM 969 C C . ILE A 1 133 ? -15.346 -9.038 7.681 1.00 15.87 132 ILE A C 1
ATOM 970 O O . ILE A 1 133 ? -15.860 -8.655 6.617 1.00 16.28 132 ILE A O 1
ATOM 975 N N . ASP A 1 134 ? -15.231 -10.322 8.009 1.00 14.81 133 ASP A N 1
ATOM 976 C CA . ASP A 1 134 ? -15.658 -11.420 7.160 1.00 15.36 133 ASP A CA 1
ATOM 977 C C . ASP A 1 134 ? -17.085 -11.872 7.467 1.00 14.96 133 ASP A C 1
ATOM 978 O O . ASP A 1 134 ? -17.680 -12.633 6.681 1.00 16.34 133 ASP A O 1
ATOM 983 N N . GLN A 1 135 ? -17.638 -11.407 8.581 1.00 15.26 134 GLN A N 1
ATOM 984 C CA . GLN A 1 135 ? -18.935 -11.867 9.091 1.00 15.57 134 GLN A CA 1
ATOM 985 C C . GLN A 1 135 ? -19.678 -10.692 9.675 1.00 15.91 134 GLN A C 1
ATOM 986 O O . GLN A 1 135 ? -19.135 -9.609 9.861 1.00 16.22 134 GLN A O 1
ATOM 992 N N . GLY A 1 136 ? -20.937 -10.913 10.042 1.00 16.37 135 GLY A N 1
ATOM 993 C CA . GLY A 1 136 ? -21.754 -9.863 10.670 1.00 17.31 135 GLY A CA 1
ATOM 994 C C . GLY A 1 136 ? -22.251 -8.846 9.652 1.00 17.67 135 GLY A C 1
ATOM 995 O O . GLY A 1 136 ? -22.146 -9.020 8.441 1.00 18.38 135 GLY A O 1
ATOM 996 N N . ALA A 1 137 ? -22.803 -7.749 10.169 1.00 17.87 136 ALA A N 1
ATOM 997 C CA . ALA A 1 137 ? -23.366 -6.723 9.294 1.00 18.93 136 ALA A CA 1
ATOM 998 C C . ALA A 1 137 ? -22.317 -5.672 8.958 1.00 18.64 136 ALA A C 1
ATOM 999 O O . ALA A 1 137 ? -21.281 -5.574 9.600 1.00 19.27 136 ALA A O 1
ATOM 1001 N N . ARG A 1 138 ? -22.592 -4.854 7.946 1.00 19.35 137 ARG A N 1
ATOM 1002 C CA . ARG A 1 138 ? -21.612 -3.909 7.411 1.00 19.90 137 ARG A CA 1
ATOM 1003 C C . ARG A 1 138 ? -21.587 -2.561 8.096 1.00 20.19 137 ARG A C 1
ATOM 1004 O O . ARG A 1 138 ? -20.627 -1.800 7.895 1.00 21.35 137 ARG A O 1
ATOM 1012 N N . GLU A 1 139 ? -22.626 -2.213 8.848 1.00 19.68 138 GLU A N 1
ATOM 1013 C CA . GLU A 1 139 ? -22.777 -0.812 9.219 1.00 20.61 138 GLU A CA 1
ATOM 1014 C C . GLU A 1 139 ? -21.754 -0.373 10.260 1.00 19.69 138 GLU A C 1
ATOM 1015 O O . GLU A 1 139 ? -21.321 -1.161 11.114 1.00 19.82 138 GLU A O 1
ATOM 1021 N N . HIS A 1 140 ? -21.377 0.909 10.189 1.00 19.60 139 HIS A N 1
ATOM 1022 C CA . HIS A 1 140 ? -20.643 1.661 11.199 1.00 19.01 139 HIS A CA 1
ATOM 1023 C C . HIS A 1 140 ? -19.138 1.405 11.209 1.00 19.02 139 HIS A C 1
ATOM 1024 O O . HIS A 1 140 ? -18.439 2.060 11.975 1.00 17.83 139 HIS A O 1
ATOM 1031 N N . TYR A 1 141 ? -18.622 0.492 10.378 1.00 18.77 140 TYR A N 1
ATOM 1032 C CA . TYR A 1 141 ? -17.169 0.352 10.305 1.00 18.27 140 TYR A CA 1
ATOM 1033 C C . TYR A 1 141 ? -16.511 1.587 9.719 1.00 18.61 140 TYR A C 1
ATOM 1034 O O . TYR A 1 141 ? -15.362 1.876 10.052 1.00 18.41 140 TYR A O 1
ATOM 1043 N N . ASN A 1 142 ? -17.232 2.348 8.873 1.00 19.43 141 ASN A N 1
ATOM 1044 C CA . ASN A 1 142 ? -16.696 3.621 8.381 1.00 19.20 141 ASN A CA 1
ATOM 1045 C C . ASN A 1 142 ? -16.433 4.589 9.531 1.00 18.74 141 ASN A C 1
ATOM 1046 O O . ASN A 1 142 ? -15.411 5.276 9.553 1.00 19.78 141 ASN A O 1
ATOM 1051 N N . GLU A 1 143 ? -17.323 4.595 10.509 1.00 18.93 142 GLU A N 1
ATOM 1052 C CA . GLU A 1 143 ? -17.160 5.455 11.672 1.00 20.32 142 GLU A CA 1
ATOM 1053 C C . GLU A 1 143 ? -16.007 4.985 12.532 1.00 19.00 142 GLU A C 1
ATOM 1054 O O . GLU A 1 143 ? -15.207 5.792 13.009 1.00 19.05 142 GLU A O 1
ATOM 1060 N N . LEU A 1 144 ? -15.906 3.661 12.753 1.00 18.17 143 LEU A N 1
ATOM 1061 C CA . LEU A 1 144 ? -14.762 3.157 13.503 1.00 18.21 143 LEU A CA 1
ATOM 1062 C C . LEU A 1 144 ? -13.444 3.506 12.818 1.00 17.28 143 LEU A C 1
ATOM 1063 O O . LEU A 1 144 ? -12.482 3.888 13.484 1.00 17.59 143 LEU A O 1
ATOM 1068 N N . ALA A 1 145 ? -13.385 3.371 11.482 1.00 17.37 144 ALA A N 1
ATOM 1069 C CA . ALA A 1 145 ? -12.151 3.701 10.772 1.00 17.89 144 ALA A CA 1
ATOM 1070 C C . ALA A 1 145 ? -11.763 5.162 10.975 1.00 17.30 144 ALA A C 1
ATOM 1071 O O . ALA A 1 145 ? -10.584 5.465 11.188 1.00 17.90 144 ALA A O 1
ATOM 1073 N N . LYS A 1 146 ? -12.754 6.075 10.894 1.00 18.71 145 LYS A N 1
ATOM 1074 C CA . LYS A 1 146 ? -12.479 7.493 11.122 1.00 19.39 145 LYS A CA 1
ATOM 1075 C C . LYS A 1 146 ? -11.954 7.742 12.532 1.00 18.65 145 LYS A C 1
ATOM 1076 O O . LYS A 1 146 ? -10.953 8.468 12.718 1.00 20.00 145 LYS A O 1
ATOM 1082 N N . MET A 1 147 ? -12.566 7.112 13.535 1.00 17.93 146 MET A N 1
ATOM 1083 C CA . MET A 1 147 ? -12.139 7.299 14.914 1.00 18.26 146 MET A CA 1
ATOM 1084 C C . MET A 1 147 ? -10.728 6.783 15.137 1.00 19.44 146 MET A C 1
ATOM 1085 O O . MET A 1 147 ? -9.920 7.403 15.854 1.00 19.82 146 MET A O 1
ATOM 1090 N N . LEU A 1 148 ? -10.391 5.624 14.538 1.00 17.80 147 LEU A N 1
ATOM 1091 C CA . LEU A 1 148 ? -9.036 5.111 14.708 1.00 18.14 147 LEU A CA 1
ATOM 1092 C C . LEU A 1 148 ? -8.028 5.975 13.959 1.00 18.59 147 LEU A C 1
ATOM 1093 O O . LEU A 1 148 ? -6.954 6.294 14.487 1.00 19.78 147 LEU A O 1
ATOM 1098 N N . TYR A 1 149 ? -8.365 6.362 12.728 1.00 19.21 148 TYR A N 1
ATOM 1099 C CA . TYR A 1 149 ? -7.439 7.153 11.934 1.00 19.87 148 TYR A CA 1
ATOM 1100 C C . TYR A 1 149 ? -7.170 8.500 12.570 1.00 19.91 148 TYR A C 1
ATOM 1101 O O . TYR A 1 149 ? -6.054 9.023 12.445 1.00 21.41 148 TYR A O 1
ATOM 1110 N N . ASP A 1 150 ? -8.157 9.027 13.292 1.00 18.96 149 ASP A N 1
ATOM 1111 C CA . ASP A 1 150 ? -8.018 10.403 13.784 1.00 21.43 149 ASP A CA 1
ATOM 1112 C C . ASP A 1 150 ? -6.873 10.552 14.769 1.00 19.79 149 ASP A C 1
ATOM 1113 O O . ASP A 1 150 ? -6.352 11.667 14.930 1.00 21.26 149 ASP A O 1
ATOM 1118 N N . HIS A 1 151 ? -6.401 9.472 15.366 1.00 18.64 150 HIS A N 1
ATOM 1119 C CA . HIS A 1 151 ? -5.239 9.550 16.247 1.00 18.79 150 HIS A CA 1
ATOM 1120 C C . HIS A 1 151 ? -4.015 10.023 15.500 1.00 20.83 150 HIS A C 1
ATOM 1121 O O . HIS A 1 151 ? -3.138 10.641 16.102 1.00 23.67 150 HIS A O 1
ATOM 1128 N N . ASN A 1 152 ? -3.944 9.749 14.197 1.00 18.57 151 ASN A N 1
ATOM 1129 C CA . ASN A 1 152 ? -2.842 10.198 13.357 1.00 19.28 151 ASN A CA 1
ATOM 1130 C C . ASN A 1 152 ? -2.877 11.695 13.110 1.00 19.04 151 ASN A C 1
ATOM 1131 O O . ASN A 1 152 ? -1.840 12.253 12.740 1.00 22.94 151 ASN A O 1
ATOM 1136 N N . LYS A 1 153 ? -4.020 12.324 13.286 1.00 19.50 152 LYS A N 1
ATOM 1137 C CA . LYS A 1 153 ? -4.160 13.765 13.116 1.00 20.38 152 LYS A CA 1
ATOM 1138 C C . LYS A 1 153 ? -4.037 14.469 14.449 1.00 21.92 152 LYS A C 1
ATOM 1139 O O . LYS A 1 153 ? -4.005 15.726 14.455 1.00 25.66 152 LYS A O 1
ATOM 1145 N N . ASP A 1 154 ? -3.952 13.651 15.513 1.00 29.79 153 ASP A N 1
ATOM 1146 C CA . ASP A 1 154 ? -4.107 13.846 16.969 1.00 39.24 153 ASP A CA 1
ATOM 1147 C C . ASP A 1 154 ? -5.396 13.464 17.777 1.00 32.80 153 ASP A C 1
ATOM 1148 O O . ASP A 1 154 ? -6.457 14.055 17.570 1.00 30.24 153 ASP A O 1
ATOM 1153 N N . GLY A 1 160 ? 2.082 5.968 15.253 1.00 50.11 159 GLY A N 1
ATOM 1154 C CA . GLY A 1 160 ? 0.936 6.009 14.356 1.00 31.10 159 GLY A CA 1
ATOM 1155 C C . GLY A 1 160 ? -0.014 4.824 14.488 1.00 30.93 159 GLY A C 1
ATOM 1156 O O . GLY A 1 160 ? 0.348 3.757 15.030 1.00 26.13 159 GLY A O 1
ATOM 1157 N N . VAL A 1 161 ? -1.235 5.025 13.998 1.00 20.44 160 VAL A N 1
ATOM 1158 C CA . VAL A 1 161 ? -2.258 3.971 13.945 1.00 19.36 160 VAL A CA 1
ATOM 1159 C C . VAL A 1 161 ? -2.422 3.596 12.481 1.00 18.20 160 VAL A C 1
ATOM 1160 O O . VAL A 1 161 ? -3.055 4.320 11.709 1.00 19.36 160 VAL A O 1
ATOM 1164 N N . MET A 1 162 ? -1.926 2.410 12.092 1.00 17.11 161 MET A N 1
ATOM 1165 C CA . MET A 1 162 ? -2.192 1.936 10.744 1.00 17.44 161 MET A CA 1
ATOM 1166 C C . MET A 1 162 ? -3.599 1.345 10.687 1.00 17.72 161 MET A C 1
ATOM 1167 O O . MET A 1 162 ? -4.049 0.689 11.635 1.00 18.83 161 MET A O 1
ATOM 1172 N N . VAL A 1 163 ? -4.319 1.663 9.631 1.00 16.69 162 VAL A N 1
ATOM 1173 C CA . VAL A 1 163 ? -5.686 1.183 9.429 1.00 17.47 162 VAL A CA 1
ATOM 1174 C C . VAL A 1 163 ? -5.676 0.317 8.183 1.00 16.75 162 VAL A C 1
ATOM 1175 O O . VAL A 1 163 ? -5.381 0.792 7.082 1.00 17.24 162 VAL A O 1
ATOM 1179 N N . THR A 1 164 ? -5.949 -0.986 8.346 1.00 15.90 163 THR A N 1
ATOM 1180 C CA . THR A 1 164 ? -5.922 -1.914 7.206 1.00 15.79 163 THR A CA 1
ATOM 1181 C C . THR A 1 164 ? -7.220 -2.682 7.172 1.00 15.59 163 THR A C 1
ATOM 1182 O O . THR A 1 164 ? -7.973 -2.698 8.141 1.00 15.55 163 THR A O 1
ATOM 1186 N N . ALA A 1 165 ? -7.464 -3.350 6.045 1.00 15.50 164 ALA A N 1
ATOM 1187 C CA . ALA A 1 165 ? -8.643 -4.200 5.912 1.00 15.10 164 ALA A CA 1
ATOM 1188 C C . ALA A 1 165 ? -8.246 -5.495 5.247 1.00 15.01 164 ALA A C 1
ATOM 1189 O O . ALA A 1 165 ? -7.339 -5.522 4.438 1.00 15.54 164 ALA A O 1
ATOM 1191 N N . THR A 1 166 ? -9.014 -6.541 5.535 1.00 14.70 165 THR A N 1
ATOM 1192 C CA . THR A 1 166 ? -8.854 -7.819 4.851 1.00 13.82 165 THR A CA 1
ATOM 1193 C C . THR A 1 166 ? -10.213 -8.189 4.276 1.00 14.75 165 THR A C 1
ATOM 1194 O O . THR A 1 166 ? -11.190 -8.342 5.034 1.00 15.78 165 THR A O 1
ATOM 1198 N N . THR A 1 167 ? -10.281 -8.285 2.943 1.00 14.96 166 THR A N 1
ATOM 1199 C CA . THR A 1 167 ? -11.551 -8.425 2.233 1.00 15.57 166 THR A CA 1
ATOM 1200 C C . THR A 1 167 ? -11.681 -9.806 1.625 1.00 15.40 166 THR A C 1
ATOM 1201 O O . THR A 1 167 ? -10.698 -10.536 1.477 1.00 15.33 166 THR A O 1
ATOM 1205 N N . ARG A 1 168 ? -12.910 -10.197 1.281 1.00 15.02 167 ARG A N 1
ATOM 1206 C CA . ARG A 1 168 ? -13.124 -11.348 0.411 1.00 16.11 167 ARG A CA 1
ATOM 1207 C C . ARG A 1 168 ? -12.643 -11.033 -1.008 1.00 16.62 167 ARG A C 1
ATOM 1208 O O . ARG A 1 168 ? -12.239 -9.905 -1.330 1.00 16.09 167 ARG A O 1
ATOM 1216 N N . CYS A 1 169 ? -12.658 -12.074 -1.849 1.00 16.02 168 CYS A N 1
ATOM 1217 C CA . CYS A 1 169 ? -11.901 -11.993 -3.102 1.00 17.04 168 CYS A CA 1
ATOM 1218 C C . CYS A 1 169 ? -12.546 -11.062 -4.116 1.00 18.32 168 CYS A C 1
ATOM 1219 O O . CYS A 1 169 ? -11.857 -10.352 -4.854 1.00 18.66 168 CYS A O 1
ATOM 1222 N N . GLY A 1 170 ? -13.877 -11.080 -4.195 1.00 19.45 169 GLY A N 1
ATOM 1223 C CA . GLY A 1 170 ? -14.554 -10.316 -5.247 1.00 20.67 169 GLY A CA 1
ATOM 1224 C C . GLY A 1 170 ? -14.719 -8.856 -4.872 1.00 20.11 169 GLY A C 1
ATOM 1225 O O . GLY A 1 170 ? -15.049 -8.507 -3.745 1.00 22.66 169 GLY A O 1
ATOM 1226 N N . TYR A 1 171 ? -14.484 -7.975 -5.865 1.00 20.92 170 TYR A N 1
ATOM 1227 C CA . TYR A 1 171 ? -14.775 -6.569 -5.603 1.00 20.60 170 TYR A CA 1
ATOM 1228 C C . TYR A 1 171 ? -16.207 -6.288 -6.072 1.00 20.90 170 TYR A C 1
ATOM 1229 O O . TYR A 1 171 ? -16.556 -6.669 -7.195 1.00 23.83 170 TYR A O 1
ATOM 1238 N N . PRO A 1 172 ? -17.033 -5.613 -5.263 1.00 19.95 171 PRO A N 1
ATOM 1239 C CA . PRO A 1 172 ? -16.764 -5.062 -3.942 1.00 21.22 171 PRO A CA 1
ATOM 1240 C C . PRO A 1 172 ? -17.086 -6.059 -2.842 1.00 20.87 171 PRO A C 1
ATOM 1241 O O . PRO A 1 172 ? -17.864 -6.979 -3.030 1.00 21.75 171 PRO A O 1
ATOM 1245 N N . ASP A 1 173 ? -16.478 -5.835 -1.687 1.00 19.23 172 ASP A N 1
ATOM 1246 C CA . ASP A 1 173 ? -16.832 -6.576 -0.474 1.00 18.58 172 ASP A CA 1
ATOM 1247 C C . ASP A 1 173 ? -17.765 -5.666 0.299 1.00 18.61 172 ASP A C 1
ATOM 1248 O O . ASP A 1 173 ? -17.353 -4.644 0.837 1.00 18.29 172 ASP A O 1
ATOM 1253 N N . HIS A 1 174 ? -19.036 -6.046 0.350 1.00 18.08 173 HIS A N 1
ATOM 1254 C CA . HIS A 1 174 ? -20.009 -5.124 0.947 1.00 18.66 173 HIS A CA 1
ATOM 1255 C C . HIS A 1 174 ? -19.857 -4.964 2.447 1.00 19.05 173 HIS A C 1
ATOM 1256 O O . HIS A 1 174 ? -20.442 -4.030 3.013 1.00 21.47 173 HIS A O 1
ATOM 1263 N N . ARG A 1 175 ? -19.088 -5.833 3.122 1.00 17.00 174 ARG A N 1
ATOM 1264 C CA . ARG A 1 175 ? -18.837 -5.596 4.526 1.00 18.34 174 ARG A CA 1
ATOM 1265 C C . ARG A 1 175 ? -17.830 -4.475 4.749 1.00 18.99 174 ARG A C 1
ATOM 1266 O O . ARG A 1 175 ? -17.869 -3.841 5.801 1.00 21.39 174 ARG A O 1
ATOM 1274 N N . LEU A 1 176 ? -16.977 -4.199 3.765 1.00 18.35 175 LEU A N 1
ATOM 1275 C CA . LEU A 1 176 ? -15.879 -3.248 3.898 1.00 18.37 175 LEU A CA 1
ATOM 1276 C C . LEU A 1 176 ? -15.989 -2.058 2.968 1.00 19.26 175 LEU A C 1
ATOM 1277 O O . LEU A 1 176 ? -15.285 -1.076 3.188 1.00 18.29 175 LEU A O 1
ATOM 1282 N N . ASP A 1 177 ? -16.865 -2.101 1.962 1.00 19.43 176 ASP A N 1
ATOM 1283 C CA . ASP A 1 177 ? -16.822 -1.072 0.920 1.00 19.04 176 ASP A CA 1
ATOM 1284 C C . ASP A 1 177 ? -17.072 0.337 1.477 1.00 18.88 176 ASP A C 1
ATOM 1285 O O . ASP A 1 177 ? -16.392 1.298 1.085 1.00 19.68 176 ASP A O 1
ATOM 1290 N N . GLU A 1 178 ? -18.025 0.483 2.384 1.00 19.34 177 GLU A N 1
ATOM 1291 C CA . GLU A 1 178 ? -18.300 1.806 2.921 1.00 21.00 177 GLU A CA 1
ATOM 1292 C C . GLU A 1 178 ? -17.134 2.287 3.762 1.00 21.61 177 GLU A C 1
ATOM 1293 O O . GLU A 1 178 ? -16.762 3.464 3.711 1.00 21.93 177 GLU A O 1
ATOM 1299 N N . ALA A 1 179 ? -16.516 1.386 4.534 1.00 19.90 178 ALA A N 1
ATOM 1300 C CA . ALA A 1 179 ? -15.344 1.792 5.308 1.00 19.35 178 ALA A CA 1
ATOM 1301 C C . ALA A 1 179 ? -14.186 2.168 4.392 1.00 19.02 178 ALA A C 1
ATOM 1302 O O . ALA A 1 179 ? -13.512 3.188 4.603 1.00 19.00 178 ALA A O 1
ATOM 1304 N N . LEU A 1 180 ? -13.965 1.394 3.331 1.00 17.29 179 LEU A N 1
ATOM 1305 C CA . LEU A 1 180 ? -12.893 1.740 2.413 1.00 19.85 179 LEU A CA 1
ATOM 1306 C C . LEU A 1 180 ? -13.155 3.077 1.722 1.00 19.11 179 LEU A C 1
ATOM 1307 O O . LEU A 1 180 ? -12.200 3.802 1.405 1.00 19.47 179 LEU A O 1
ATOM 1312 N N . ALA A 1 181 ? -14.438 3.414 1.513 1.00 20.54 180 ALA A N 1
ATOM 1313 C CA . ALA A 1 181 ? -14.775 4.681 0.856 1.00 21.36 180 ALA A CA 1
ATOM 1314 C C . ALA A 1 181 ? -14.374 5.889 1.683 1.00 21.95 180 ALA A C 1
ATOM 1315 O O . ALA A 1 181 ? -14.414 7.015 1.144 1.00 24.18 180 ALA A O 1
ATOM 1317 N N . THR A 1 182 ? -14.062 5.744 2.975 1.00 21.09 181 THR A N 1
ATOM 1318 C CA . THR A 1 182 ? -13.560 6.869 3.746 1.00 22.29 181 THR A CA 1
ATOM 1319 C C . THR A 1 182 ? -12.219 7.340 3.237 1.00 23.08 181 THR A C 1
ATOM 1320 O O . THR A 1 182 ? -11.816 8.474 3.549 1.00 23.92 181 THR A O 1
ATOM 1324 N N . GLY A 1 183 ? -11.495 6.521 2.483 1.00 20.59 182 GLY A N 1
ATOM 1325 C CA . GLY A 1 183 ? -10.163 6.838 2.041 1.00 21.15 182 GLY A CA 1
ATOM 1326 C C . GLY A 1 183 ? -9.076 6.710 3.088 1.00 21.88 182 GLY A C 1
ATOM 1327 O O . GLY A 1 183 ? -7.940 7.118 2.837 1.00 23.50 182 GLY A O 1
ATOM 1328 N N . LEU A 1 184 ? -9.380 6.107 4.239 1.00 18.75 183 LEU A N 1
ATOM 1329 C CA . LEU A 1 184 ? -8.462 6.100 5.364 1.00 19.75 183 LEU A CA 1
ATOM 1330 C C . LEU A 1 184 ? -7.640 4.823 5.489 1.00 21.81 183 LEU A C 1
ATOM 1331 O O . LEU A 1 184 ? -6.887 4.703 6.454 1.00 23.35 183 LEU A O 1
ATOM 1336 N N . PHE A 1 185 ? -7.756 3.870 4.565 1.00 18.25 184 PHE A N 1
ATOM 1337 C CA . PHE A 1 185 ? -7.087 2.576 4.772 1.00 17.52 184 PHE A CA 1
ATOM 1338 C C . PHE A 1 185 ? -5.730 2.564 4.104 1.00 17.64 184 PHE A C 1
ATOM 1339 O O . PHE A 1 185 ? -5.627 2.718 2.876 1.00 20.53 184 PHE A O 1
ATOM 1347 N N . HIS A 1 186 ? -4.692 2.348 4.914 1.00 17.35 185 HIS A N 1
ATOM 1348 C CA . HIS A 1 186 ? -3.333 2.298 4.398 1.00 18.55 185 HIS A CA 1
ATOM 1349 C C . HIS A 1 186 ? -3.082 1.063 3.543 1.00 18.90 185 HIS A C 1
ATOM 1350 O O . HIS A 1 186 ? -2.310 1.118 2.563 1.00 19.19 185 HIS A O 1
ATOM 1357 N N . ARG A 1 187 ? -3.641 -0.104 3.949 1.00 17.63 186 ARG A N 1
ATOM 1358 C CA . ARG A 1 187 ? -3.395 -1.350 3.239 1.00 17.42 186 ARG A CA 1
ATOM 1359 C C . ARG A 1 187 ? -4.705 -2.104 3.130 1.00 16.87 186 ARG A C 1
ATOM 1360 O O . ARG A 1 187 ? -5.549 -2.005 4.016 1.00 17.66 186 ARG A O 1
ATOM 1368 N N . ILE A 1 188 ? -4.840 -2.865 2.040 1.00 15.45 187 ILE A N 1
ATOM 1369 C CA . ILE A 1 188 ? -5.975 -3.774 1.823 1.00 15.38 187 ILE A CA 1
ATOM 1370 C C . ILE A 1 188 ? -5.391 -5.134 1.475 1.00 15.04 187 ILE A C 1
ATOM 1371 O O . ILE A 1 188 ? -4.590 -5.233 0.549 1.00 16.69 187 ILE A O 1
ATOM 1376 N N . HIS A 1 189 ? -5.792 -6.177 2.213 1.00 14.66 188 HIS A N 1
ATOM 1377 C CA . HIS A 1 189 ? -5.342 -7.544 1.959 1.00 14.83 188 HIS A CA 1
ATOM 1378 C C . HIS A 1 189 ? -6.532 -8.249 1.309 1.00 14.54 188 HIS A C 1
ATOM 1379 O O . HIS A 1 189 ? -7.589 -8.405 1.950 1.00 16.39 188 HIS A O 1
ATOM 1386 N N . VAL A 1 190 ? -6.393 -8.624 0.042 1.00 14.74 189 VAL A N 1
ATOM 1387 C CA . VAL A 1 190 ? -7.502 -9.200 -0.726 1.00 15.23 189 VAL A CA 1
ATOM 1388 C C . VAL A 1 190 ? -7.361 -10.712 -0.639 1.00 14.92 189 VAL A C 1
ATOM 1389 O O . VAL A 1 190 ? -6.465 -11.287 -1.268 1.00 15.63 189 VAL A O 1
ATOM 1393 N N . LYS A 1 191 ? -8.257 -11.387 0.069 1.00 15.40 190 LYS A N 1
ATOM 1394 C CA . LYS A 1 191 ? -8.140 -12.844 0.192 1.00 14.85 190 LYS A CA 1
ATOM 1395 C C . LYS A 1 191 ? -8.481 -13.534 -1.122 1.00 17.25 190 LYS A C 1
ATOM 1396 O O . LYS A 1 191 ? -9.558 -13.302 -1.686 1.00 18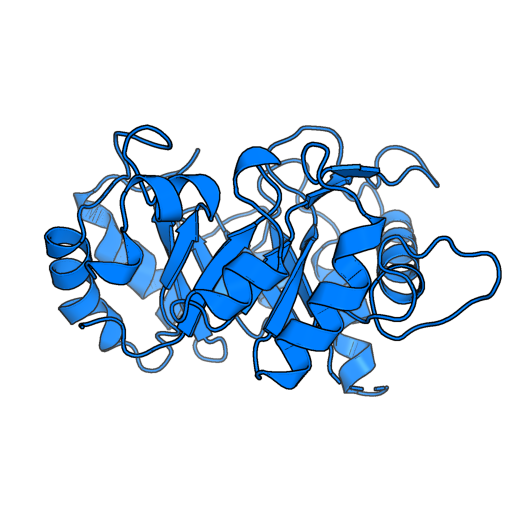.31 190 LYS A O 1
ATOM 1402 N N . MET A 1 192 ? -7.594 -14.415 -1.598 1.00 15.13 191 MET A N 1
ATOM 1403 C CA . MET A 1 192 ? -7.968 -15.350 -2.674 1.00 15.54 191 MET A CA 1
ATOM 1404 C C . MET A 1 192 ? -8.712 -16.555 -2.142 1.00 18.06 191 MET A C 1
ATOM 1405 O O . MET A 1 192 ? -9.244 -17.337 -2.942 1.00 19.00 191 MET A O 1
ATOM 1410 N N . PHE A 1 193 ? -8.758 -16.734 -0.841 1.00 15.60 192 PHE A N 1
ATOM 1411 C CA . PHE A 1 193 ? -9.207 -17.938 -0.167 1.00 16.16 192 PHE A CA 1
ATOM 1412 C C . PHE A 1 193 ? -10.404 -17.626 0.720 1.00 16.09 192 PHE A C 1
ATOM 1413 O O . PHE A 1 193 ? -10.834 -16.475 0.849 1.00 16.67 192 PHE A O 1
ATOM 1421 N N . SER A 1 194 ? -10.918 -18.698 1.323 1.00 16.14 193 SER A N 1
ATOM 1422 C CA . SER A 1 194 ? -12.071 -18.661 2.226 1.00 16.64 193 SER A CA 1
ATOM 1423 C C . SER A 1 194 ? -13.377 -18.439 1.468 1.00 17.20 193 SER A C 1
ATOM 1424 O O . SER A 1 194 ? -13.409 -18.410 0.232 1.00 16.91 193 SER A O 1
ATOM 1427 N N . ASP A 1 195 ? -14.477 -18.374 2.211 1.00 16.28 194 ASP A N 1
ATOM 1428 C CA . ASP A 1 195 ? -15.757 -18.130 1.552 1.00 16.89 194 ASP A CA 1
ATOM 1429 C C . ASP A 1 195 ? -15.657 -16.881 0.695 1.00 16.83 194 ASP A C 1
ATOM 1430 O O . ASP A 1 195 ? -15.043 -15.877 1.091 1.00 17.13 194 ASP A O 1
ATOM 1435 N N . GLY A 1 196 ? -16.271 -16.926 -0.477 1.00 18.00 195 GLY A N 1
ATOM 1436 C CA . GLY A 1 196 ? -16.171 -15.844 -1.443 1.00 18.17 195 GLY A CA 1
ATOM 1437 C C . GLY A 1 196 ? -14.957 -15.920 -2.346 1.00 17.26 195 GLY A C 1
ATOM 1438 O O . GLY A 1 196 ? -14.761 -15.042 -3.176 1.00 19.46 195 GLY A O 1
ATOM 1439 N N . ARG A 1 197 ? -14.150 -16.983 -2.220 1.00 17.01 196 ARG A N 1
ATOM 1440 C CA . ARG A 1 197 ? -12.962 -17.138 -3.067 1.00 18.72 196 ARG A CA 1
ATOM 1441 C C . ARG A 1 197 ? -13.302 -16.953 -4.545 1.00 18.85 196 ARG A C 1
ATOM 1442 O O . ARG A 1 197 ? -14.346 -17.428 -5.025 1.00 19.09 196 ARG A O 1
ATOM 1450 N N . CYS A 1 198 ? -12.430 -16.268 -5.289 1.00 19.30 197 CYS A N 1
ATOM 1451 C CA . CYS A 1 198 ? -12.625 -16.177 -6.732 1.00 21.30 197 CYS A CA 1
ATOM 1452 C C . CYS A 1 198 ? -12.364 -17.538 -7.375 1.00 21.40 197 CYS A C 1
ATOM 1453 O O . CYS A 1 198 ? -11.511 -18.299 -6.939 1.00 21.20 197 CYS A O 1
ATOM 1456 N N . PRO A 1 199 ? -13.056 -17.854 -8.452 1.00 20.62 198 PRO A N 1
ATOM 1457 C CA . PRO A 1 199 ? -12.607 -18.979 -9.277 1.00 19.68 198 PRO A CA 1
ATOM 1458 C C . PRO A 1 199 ? -11.202 -18.667 -9.808 1.00 19.52 198 PRO A C 1
ATOM 1459 O O . PRO A 1 199 ? -10.847 -17.519 -10.027 1.00 19.83 198 PRO A O 1
ATOM 1463 N N . ALA A 1 200 ? -10.419 -19.717 -10.006 1.00 21.11 199 ALA A N 1
ATOM 1464 C CA . ALA A 1 200 ? -9.003 -19.504 -10.331 1.00 20.74 199 ALA A CA 1
ATOM 1465 C C . ALA A 1 200 ? -8.796 -18.601 -11.547 1.00 21.86 199 ALA A C 1
ATOM 1466 O O . ALA A 1 200 ? -7.913 -17.729 -11.548 1.00 22.63 199 ALA A O 1
ATOM 1468 N N . TRP A 1 201 ? -9.651 -18.729 -12.569 1.00 21.17 200 TRP A N 1
ATOM 1469 C CA . TRP A 1 201 ? -9.429 -17.968 -13.789 1.00 21.97 200 TRP A CA 1
ATOM 1470 C C . TRP A 1 201 ? -9.544 -16.475 -13.569 1.00 20.14 200 TRP A C 1
ATOM 1471 O O . TRP A 1 201 ? -8.976 -15.680 -14.331 1.00 23.05 200 TRP A O 1
ATOM 1482 N N . SER A 1 202 ? -10.270 -16.040 -12.540 1.00 19.81 201 SER A N 1
ATOM 1483 C CA . SER A 1 202 ? -10.526 -14.626 -12.357 1.00 19.55 201 SER A CA 1
ATOM 1484 C C . SER A 1 202 ? -9.607 -13.961 -11.320 1.00 19.06 201 SER A C 1
ATOM 1485 O O . SER A 1 202 ? -9.769 -12.769 -11.058 1.00 19.49 201 SER A O 1
ATOM 1488 N N . ARG A 1 203 ? -8.652 -14.702 -10.734 1.00 18.83 202 ARG A N 1
ATOM 1489 C CA . ARG A 1 203 ? -7.846 -14.108 -9.649 1.00 19.01 202 ARG A CA 1
ATOM 1490 C C . ARG A 1 203 ? -7.102 -12.851 -10.089 1.00 19.02 202 ARG A C 1
ATOM 1491 O O . ARG A 1 203 ? -7.093 -11.837 -9.383 1.00 18.33 202 ARG A O 1
ATOM 1499 N N . ARG A 1 204 ? -6.495 -12.884 -11.267 1.00 19.59 203 ARG A N 1
ATOM 1500 C CA . ARG A 1 204 ? -5.706 -11.744 -11.727 1.00 18.82 203 ARG A CA 1
ATOM 1501 C C . ARG A 1 204 ? -6.574 -10.511 -11.927 1.00 18.61 203 ARG A C 1
ATOM 1502 O O . ARG A 1 204 ? -6.283 -9.446 -11.386 1.00 19.55 203 ARG A O 1
ATOM 1510 N N . GLN A 1 205 ? -7.699 -10.669 -12.640 1.00 19.34 204 GLN A N 1
ATOM 1511 C CA . GLN A 1 205 ? -8.539 -9.516 -12.925 1.00 22.38 204 GLN A CA 1
ATOM 1512 C C . GLN A 1 205 ? -9.177 -8.994 -11.647 1.00 18.32 204 GLN A C 1
ATOM 1513 O O . GLN A 1 205 ? -9.353 -7.785 -11.495 1.00 20.23 204 GLN A O 1
ATOM 1519 N N . SER A 1 206 ? -9.514 -9.898 -10.706 1.00 19.06 205 SER A N 1
ATOM 1520 C CA . SER A 1 206 ? -10.113 -9.444 -9.451 1.00 18.68 205 SER A CA 1
ATOM 1521 C C . SER A 1 206 ? -9.118 -8.627 -8.648 1.00 19.49 205 SER A C 1
ATOM 1522 O O . SER A 1 206 ? -9.428 -7.530 -8.164 1.00 19.59 205 SER A O 1
ATOM 1525 N N . PHE A 1 207 ? -7.894 -9.145 -8.523 1.00 17.75 206 PHE A N 1
ATOM 1526 C CA . PHE A 1 207 ? -6.905 -8.390 -7.783 1.00 17.21 206 PHE A CA 1
ATOM 1527 C C . PHE A 1 207 ? -6.664 -7.040 -8.439 1.00 16.91 206 PHE A C 1
ATOM 1528 O O . PHE A 1 207 ? -6.528 -6.026 -7.757 1.00 18.68 206 PHE A O 1
ATOM 1536 N N . GLU A 1 208 ? -6.501 -7.031 -9.759 1.00 19.07 207 GLU A N 1
ATOM 1537 C CA . GLU A 1 208 ? -6.217 -5.751 -10.412 1.00 19.33 207 GLU A CA 1
ATOM 1538 C C . GLU A 1 208 ? -7.3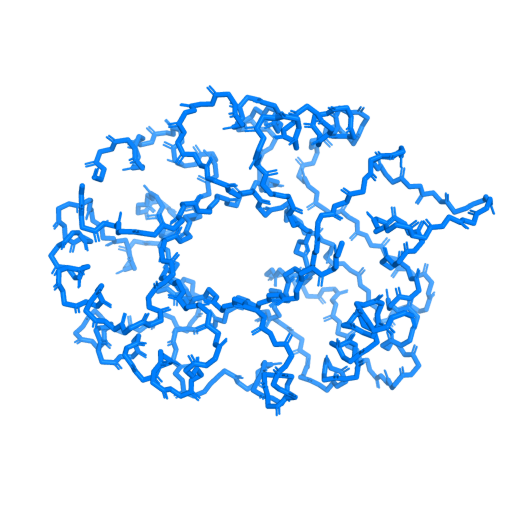65 -4.769 -10.244 1.00 19.14 207 GLU A C 1
ATOM 1539 O O . GLU A 1 208 ? -7.114 -3.568 -10.124 1.00 21.00 207 GLU A O 1
ATOM 1545 N N . LYS A 1 209 ? -8.604 -5.249 -10.218 1.00 18.55 208 LYS A N 1
ATOM 1546 C CA . LYS A 1 209 ? -9.710 -4.340 -9.929 1.00 19.03 208 LYS A CA 1
ATOM 1547 C C . LYS A 1 209 ? -9.582 -3.709 -8.555 1.00 21.47 208 LYS A C 1
ATOM 1548 O O . LYS A 1 209 ? -9.754 -2.494 -8.397 1.00 21.01 208 LYS A O 1
ATOM 1554 N N . TRP A 1 210 ? -9.287 -4.520 -7.529 1.00 18.19 209 TRP A N 1
ATOM 1555 C CA . TRP A 1 210 ? -9.068 -3.944 -6.206 1.00 18.10 209 TRP A CA 1
ATOM 1556 C C . TRP A 1 210 ? -7.928 -2.921 -6.230 1.00 17.84 209 TRP A C 1
ATOM 1557 O O . TRP A 1 210 ? -8.058 -1.810 -5.674 1.00 18.84 209 TRP A O 1
ATOM 1568 N N . ALA A 1 211 ? -6.785 -3.290 -6.840 1.00 17.80 210 ALA A N 1
ATOM 1569 C CA . ALA A 1 211 ? -5.629 -2.388 -6.836 1.00 18.24 210 ALA A CA 1
ATOM 1570 C C . ALA A 1 211 ? -5.971 -1.053 -7.498 1.00 19.71 210 ALA A C 1
ATOM 1571 O O . ALA A 1 211 ? -5.641 0.024 -6.979 1.00 20.06 210 ALA A O 1
ATOM 1573 N N . LYS A 1 212 ? -6.646 -1.118 -8.648 1.00 19.40 211 LYS A N 1
ATOM 1574 C CA . LYS A 1 212 ? -6.912 0.114 -9.386 1.00 22.39 211 LYS A CA 1
ATOM 1575 C C . LYS A 1 212 ? -8.019 0.922 -8.749 1.00 21.99 211 LYS A C 1
ATOM 1576 O O . LYS A 1 212 ? -8.097 2.134 -9.014 1.00 22.97 211 LYS A O 1
ATOM 1582 N N . THR A 1 213 ? -8.884 0.308 -7.957 1.00 20.28 212 THR A N 1
ATOM 1583 C CA . THR A 1 213 ? -9.959 1.045 -7.294 1.00 19.54 212 THR A CA 1
ATOM 1584 C C . THR A 1 213 ? -9.439 1.870 -6.120 1.00 21.04 212 THR A C 1
ATOM 1585 O O . THR A 1 213 ? -10.018 2.924 -5.784 1.00 22.50 212 THR A O 1
ATOM 1589 N N . TYR A 1 214 ? -8.351 1.421 -5.480 1.00 19.14 213 TYR A N 1
ATOM 1590 C CA . TYR A 1 214 ? -7.812 2.057 -4.280 1.00 20.85 213 TYR A CA 1
ATOM 1591 C C . TYR A 1 214 ? -6.350 2.421 -4.495 1.00 20.78 213 TYR A C 1
ATOM 1592 O O . TYR A 1 214 ? -5.444 1.902 -3.817 1.00 20.78 213 TYR A O 1
ATOM 1601 N N . PRO A 1 215 ? -6.079 3.345 -5.432 1.00 21.57 214 PRO A N 1
ATOM 1602 C CA . PRO A 1 215 ? -4.689 3.651 -5.794 1.00 22.17 214 PRO A CA 1
ATOM 1603 C C . PRO A 1 215 ? -3.872 4.270 -4.679 1.00 20.84 214 PRO A C 1
ATOM 1604 O O . PRO A 1 215 ? -2.635 4.220 -4.750 1.00 25.56 214 PRO A O 1
ATOM 1608 N N . GLN A 1 216 ? -4.500 4.834 -3.656 1.00 21.22 215 GLN A N 1
ATOM 1609 C CA . GLN A 1 216 ? -3.782 5.401 -2.529 1.00 25.03 215 GLN A CA 1
ATOM 1610 C C . GLN A 1 216 ? -3.475 4.387 -1.436 1.00 25.02 215 GLN A C 1
ATOM 1611 O O . GLN A 1 216 ? -2.794 4.733 -0.465 1.00 26.36 215 GLN A O 1
ATOM 1617 N N . SER A 1 217 ? -3.966 3.160 -1.556 1.00 20.60 216 SER A N 1
ATOM 1618 C CA . SER A 1 217 ? -3.669 2.117 -0.582 1.00 19.54 216 SER A CA 1
ATOM 1619 C C . SER A 1 217 ? -2.627 1.185 -1.185 1.00 18.75 216 SER A C 1
ATOM 1620 O O . SER A 1 217 ? -2.582 0.989 -2.404 1.00 20.37 216 SER A O 1
ATOM 1623 N N . ARG A 1 218 ? -1.805 0.561 -0.343 1.00 18.29 217 ARG A N 1
ATOM 1624 C CA . ARG A 1 218 ? -1.050 -0.610 -0.797 1.00 17.46 217 ARG A CA 1
ATOM 1625 C C . ARG A 1 218 ? -1.973 -1.821 -0.734 1.00 17.92 217 ARG A C 1
ATOM 1626 O O . ARG A 1 218 ? -2.656 -2.031 0.278 1.00 19.00 217 ARG A O 1
ATOM 1634 N N . VAL A 1 219 ? -2.028 -2.574 -1.820 1.00 16.47 218 VAL A N 1
ATOM 1635 C CA . VAL A 1 219 ? -2.983 -3.672 -1.954 1.00 16.43 218 VAL A CA 1
ATOM 1636 C C . VAL A 1 219 ? -2.204 -4.963 -2.075 1.00 16.58 218 VAL A C 1
ATOM 1637 O O . VAL A 1 219 ? -1.338 -5.119 -2.952 1.00 16.22 218 VAL A O 1
ATOM 1641 N N . LEU A 1 220 ? -2.477 -5.887 -1.149 1.00 15.36 219 LEU A N 1
ATOM 1642 C CA . LEU A 1 220 ? -1.733 -7.134 -1.013 1.00 15.37 219 LEU A CA 1
ATOM 1643 C C . LEU A 1 220 ? -2.646 -8.296 -1.383 1.00 14.83 219 LEU A C 1
ATOM 1644 O O . LEU A 1 220 ? -3.877 -8.231 -1.218 1.00 15.85 219 LEU A O 1
ATOM 1649 N N . ILE A 1 221 ? -2.039 -9.366 -1.906 1.00 14.55 220 ILE A N 1
ATOM 1650 C CA . ILE A 1 221 ? -2.803 -10.579 -2.223 1.00 16.16 220 ILE A CA 1
ATOM 1651 C C . ILE A 1 221 ? -2.726 -11.558 -1.049 1.00 14.33 220 ILE A C 1
ATOM 1652 O O . ILE A 1 221 ? -1.618 -11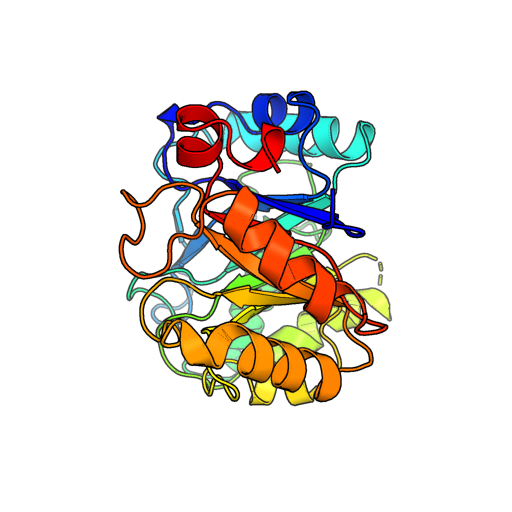.851 -0.561 1.00 15.39 220 ILE A O 1
ATOM 1657 N N . GLY A 1 222 ? -3.884 -12.025 -0.577 1.00 14.75 221 GLY A N 1
ATOM 1658 C CA . GLY A 1 222 ? -3.966 -12.971 0.519 1.00 14.50 221 GLY A CA 1
ATOM 1659 C C . GLY A 1 222 ? -4.052 -14.390 -0.015 1.00 14.32 221 GLY A C 1
ATOM 1660 O O . GLY A 1 222 ? -4.900 -14.694 -0.870 1.00 15.27 221 GLY A O 1
ATOM 1661 N N . VAL A 1 223 ? -3.175 -15.256 0.495 1.00 13.57 222 VAL A N 1
ATOM 1662 C CA . VAL A 1 223 ? -3.099 -16.627 0.012 1.00 13.57 222 VAL A CA 1
ATOM 1663 C C . VAL A 1 223 ? -3.023 -17.561 1.208 1.00 14.90 222 VAL A C 1
ATOM 1664 O O . VAL A 1 223 ? -2.641 -17.158 2.312 1.00 14.74 222 VAL A O 1
ATOM 1668 N N . VAL A 1 224 ? -3.374 -18.840 0.991 1.00 14.61 223 VAL A N 1
ATOM 1669 C CA . VAL A 1 224 ? -3.158 -19.828 2.039 1.00 14.79 223 VAL A CA 1
ATOM 1670 C C . VAL A 1 224 ? -1.832 -20.557 1.836 1.00 14.78 223 VAL A C 1
ATOM 1671 O O . VAL A 1 224 ? -1.376 -20.792 0.708 1.00 15.69 223 VAL A O 1
ATOM 1675 N N . ALA A 1 225 ? -1.208 -20.944 2.953 1.00 14.96 224 ALA A N 1
ATOM 1676 C CA . ALA A 1 225 ? 0.075 -21.624 2.873 1.00 15.50 224 ALA A CA 1
ATOM 1677 C C . ALA A 1 225 ? -0.069 -23.112 2.608 1.00 16.47 224 ALA A C 1
ATOM 1678 O O . ALA A 1 225 ? 0.946 -23.770 2.361 1.00 16.97 224 ALA A O 1
ATOM 1680 N N . SER A 1 226 ? -1.285 -23.643 2.603 1.00 15.84 225 SER A N 1
ATOM 1681 C CA . SER A 1 226 ? -1.455 -25.096 2.447 1.00 16.70 225 SER A CA 1
ATOM 1682 C C . SER A 1 226 ? -2.838 -25.368 1.885 1.00 18.44 225 SER A C 1
ATOM 1683 O O . SER A 1 226 ? -3.814 -24.695 2.269 1.00 17.24 225 SER A O 1
ATOM 1686 N N . PRO A 1 227 ? -2.977 -26.396 1.035 1.00 18.46 226 PRO A N 1
ATOM 1687 C CA . PRO A 1 227 ? -4.324 -26.804 0.600 1.00 17.50 226 PRO A CA 1
ATOM 1688 C C . PRO A 1 227 ? -5.133 -27.448 1.704 1.00 18.69 226 PRO A C 1
ATOM 1689 O O . PRO A 1 227 ? -6.352 -27.611 1.526 1.00 21.64 226 PRO A O 1
ATOM 1693 N N . ASP A 1 228 ? -4.532 -27.746 2.851 1.00 19.07 227 ASP A N 1
ATOM 1694 C CA . ASP A 1 228 ? -5.325 -28.188 3.994 1.00 20.91 227 ASP A CA 1
ATOM 1695 C C . ASP A 1 228 ? -6.218 -27.068 4.511 1.00 21.02 227 ASP A C 1
ATOM 1696 O O . ASP A 1 228 ? -7.243 -27.340 5.149 1.00 23.97 227 ASP A O 1
ATOM 1701 N N . VAL A 1 229 ? -5.826 -25.798 4.296 1.00 18.96 228 VAL A N 1
ATOM 1702 C CA . VAL A 1 229 ? -6.666 -24.665 4.697 1.00 19.37 228 VAL A CA 1
ATOM 1703 C C . VAL A 1 229 ? -7.793 -24.443 3.699 1.00 19.01 228 VAL A C 1
ATOM 1704 O O . VAL A 1 229 ? -8.951 -24.250 4.076 1.00 21.46 228 VAL A O 1
ATOM 1708 N N . ASP A 1 230 ? -7.466 -24.427 2.409 1.00 19.20 229 ASP A N 1
ATOM 1709 C CA . ASP A 1 230 ? -8.443 -24.163 1.348 1.00 18.07 229 ASP A CA 1
ATOM 1710 C C . ASP A 1 230 ? -7.900 -24.830 0.086 1.00 18.87 229 ASP A C 1
ATOM 1711 O O . ASP A 1 230 ? -6.978 -24.327 -0.556 1.00 18.98 229 ASP A O 1
ATOM 1716 N N . LYS A 1 231 ? -8.470 -25.994 -0.252 1.00 19.65 230 LYS A N 1
ATOM 1717 C CA . LYS A 1 231 ? -7.883 -26.763 -1.336 1.00 19.55 230 LYS A CA 1
ATOM 1718 C C . LYS A 1 231 ? -8.084 -26.098 -2.681 1.00 20.98 230 LYS A C 1
ATOM 1719 O O . LYS A 1 231 ? -7.198 -26.160 -3.545 1.00 25.26 230 LYS A O 1
ATOM 1725 N N . ASP A 1 232 ? -9.224 -25.451 -2.881 1.00 19.67 231 ASP A N 1
ATOM 1726 C CA . ASP A 1 232 ? -9.518 -24.805 -4.150 1.00 22.24 231 ASP A CA 1
ATOM 1727 C C . ASP A 1 232 ? -8.725 -23.529 -4.344 1.00 23.22 231 ASP A C 1
ATOM 1728 O O . ASP A 1 232 ? -8.366 -23.178 -5.479 1.00 26.63 231 ASP A O 1
ATOM 1733 N N . ALA A 1 233 ? -8.446 -22.809 -3.260 1.00 18.58 232 ALA A N 1
ATOM 1734 C CA . ALA A 1 233 ? -7.788 -21.525 -3.410 1.00 19.55 232 ALA A CA 1
ATOM 1735 C C . ALA A 1 233 ? -6.263 -21.637 -3.353 1.00 16.64 232 ALA A C 1
ATOM 1736 O O . ALA A 1 233 ? -5.587 -20.670 -3.720 1.00 17.83 232 ALA A O 1
ATOM 1738 N N . TYR A 1 234 ? -5.737 -22.775 -2.887 1.00 17.69 233 TYR A N 1
ATOM 1739 C CA . TYR A 1 234 ? -4.292 -22.904 -2.732 1.00 16.90 233 TYR A CA 1
ATOM 1740 C C . TYR A 1 234 ? -3.598 -22.773 -4.079 1.00 19.13 233 TYR A C 1
ATOM 1741 O O . TYR A 1 234 ? -3.997 -23.416 -5.074 1.00 20.88 233 TYR A O 1
ATOM 1750 N N . MET A 1 235 ? -2.533 -21.985 -4.099 1.00 16.54 234 MET A N 1
ATOM 1751 C CA . MET A 1 235 ? -1.628 -21.857 -5.242 1.00 17.67 234 MET A CA 1
ATOM 1752 C C . MET A 1 235 ? -0.262 -22.247 -4.721 1.00 17.97 234 MET A C 1
ATOM 1753 O O . MET A 1 235 ? 0.263 -21.576 -3.813 1.00 18.65 234 MET A O 1
ATOM 1758 N N . PRO A 1 236 ? 0.408 -23.231 -5.301 1.00 17.20 235 PRO A N 1
ATOM 1759 C CA . PRO A 1 236 ? 1.787 -23.497 -4.865 1.00 18.14 235 PRO A CA 1
ATOM 1760 C C . PRO A 1 236 ? 2.688 -22.327 -5.216 1.00 18.07 235 PRO A C 1
ATOM 1761 O O . PRO A 1 236 ? 2.339 -21.482 -6.043 1.00 17.64 235 PRO A O 1
ATOM 1765 N N . PRO A 1 237 ? 3.853 -22.221 -4.557 1.00 17.41 236 PRO A N 1
ATOM 1766 C CA . PRO A 1 237 ? 4.747 -21.071 -4.802 1.00 19.43 236 PRO A CA 1
ATOM 1767 C C . PRO A 1 237 ? 4.959 -20.750 -6.272 1.00 18.81 236 PRO A C 1
ATOM 1768 O O . PRO A 1 237 ? 4.984 -19.573 -6.660 1.00 19.48 236 PRO A O 1
ATOM 1772 N N . GLU A 1 238 ? 5.195 -21.780 -7.094 1.00 18.72 237 GLU A N 1
ATOM 1773 C CA . GLU A 1 238 ? 5.454 -21.532 -8.505 1.00 18.70 237 GLU A CA 1
ATOM 1774 C C . GLU A 1 238 ? 4.246 -20.903 -9.204 1.00 18.23 237 GLU A C 1
ATOM 1775 O O . GLU A 1 238 ? 4.420 -20.034 -10.070 1.00 20.21 237 GLU A O 1
ATOM 1781 N N . ALA A 1 239 ? 3.032 -21.315 -8.817 1.00 18.15 238 ALA A N 1
ATOM 1782 C CA . ALA A 1 239 ? 1.845 -20.724 -9.417 1.00 18.14 238 ALA A CA 1
ATOM 1783 C C . ALA A 1 239 ? 1.601 -19.317 -8.888 1.00 18.49 238 ALA A C 1
ATOM 1784 O O . ALA A 1 239 ? 1.245 -18.421 -9.652 1.00 19.04 238 ALA A O 1
ATOM 1786 N N . LEU A 1 240 ? 1.835 -19.081 -7.595 1.00 17.61 239 LEU A N 1
ATOM 1787 C CA . LEU A 1 240 ? 1.704 -17.723 -7.106 1.00 17.39 239 LEU A CA 1
ATOM 1788 C C . LEU A 1 240 ? 2.722 -16.807 -7.779 1.00 18.04 239 LEU A C 1
ATOM 1789 O O . LEU A 1 240 ? 2.396 -15.666 -8.140 1.00 18.41 239 LEU A O 1
ATOM 1794 N N . ASN A 1 241 ? 3.965 -17.271 -7.976 1.00 17.26 240 ASN A N 1
ATOM 1795 C CA . ASN A 1 241 ? 4.927 -16.417 -8.667 1.00 18.61 240 ASN A CA 1
ATOM 1796 C C . ASN A 1 241 ? 4.492 -16.110 -10.094 1.00 18.67 240 ASN A C 1
ATOM 1797 O O . ASN A 1 241 ? 4.710 -14.994 -10.575 1.00 20.76 240 ASN A O 1
ATOM 1802 N N . ASN A 1 242 ? 3.845 -17.066 -10.762 1.00 18.42 241 ASN A N 1
ATOM 1803 C CA . ASN A 1 242 ? 3.321 -16.779 -12.099 1.00 20.51 241 ASN A CA 1
ATOM 1804 C C . ASN A 1 242 ? 2.273 -15.673 -12.055 1.00 24.18 241 ASN A C 1
ATOM 1805 O O . ASN A 1 242 ? 2.252 -14.793 -12.927 1.00 24.46 241 ASN A O 1
ATOM 1810 N N . LEU A 1 243 ? 1.391 -15.693 -11.051 1.00 19.79 242 LEU A N 1
ATOM 1811 C CA . LEU A 1 243 ? 0.406 -14.626 -10.909 1.00 19.67 242 LEU A CA 1
ATOM 1812 C C . LEU A 1 243 ? 1.069 -13.306 -10.536 1.00 19.84 242 LEU A C 1
ATOM 1813 O O . LEU A 1 243 ? 0.729 -12.255 -11.087 1.00 20.17 242 LEU A O 1
ATOM 1818 N N . LEU A 1 244 ? 2.052 -13.339 -9.627 1.00 18.32 243 LEU A N 1
ATOM 1819 C CA . LEU A 1 244 ? 2.721 -12.130 -9.158 1.00 18.99 243 LEU A CA 1
ATOM 1820 C C . LEU A 1 244 ? 3.452 -11.420 -10.282 1.00 20.15 243 LEU A C 1
ATOM 1821 O O . LEU A 1 244 ? 3.565 -10.185 -10.255 1.00 20.48 243 LEU A O 1
ATOM 1826 N N . GLN A 1 245 ? 3.959 -12.175 -11.273 1.00 19.98 244 GLN A N 1
ATOM 1827 C CA . GLN A 1 245 ? 4.656 -11.467 -12.347 1.00 22.96 244 GLN A CA 1
ATOM 1828 C C . GLN A 1 245 ? 3.713 -10.534 -13.116 1.00 22.55 244 GLN A C 1
ATOM 1829 O O . GLN A 1 245 ? 4.187 -9.589 -13.770 1.00 24.76 244 GLN A O 1
ATOM 1835 N N . PHE A 1 246 ? 2.404 -10.765 -13.056 1.00 21.31 245 PHE A N 1
ATOM 1836 C CA . PHE A 1 246 ? 1.462 -9.798 -13.600 1.00 22.13 245 PHE A CA 1
ATOM 1837 C C . PHE A 1 246 ? 1.079 -8.751 -12.567 1.00 21.58 245 PHE A C 1
ATOM 1838 O O . PHE A 1 246 ? 1.161 -7.550 -12.844 1.00 22.66 245 PHE A O 1
ATOM 1846 N N . ILE A 1 247 ? 0.648 -9.178 -11.371 1.00 19.58 246 ILE A N 1
ATOM 1847 C CA . ILE A 1 247 ? 0.029 -8.196 -10.488 1.00 19.33 246 ILE A CA 1
ATOM 1848 C C . ILE A 1 247 ? 1.025 -7.306 -9.775 1.00 18.34 246 ILE A C 1
ATOM 1849 O O . ILE A 1 247 ? 0.645 -6.239 -9.281 1.00 18.82 246 ILE A O 1
ATOM 1854 N N . ASN A 1 248 ? 2.303 -7.714 -9.733 1.00 19.44 247 ASN A N 1
ATOM 1855 C CA . ASN A 1 248 ? 3.305 -6.838 -9.142 1.00 19.10 247 ASN A CA 1
ATOM 1856 C C . ASN A 1 248 ? 3.608 -5.626 -10.032 1.00 19.78 247 ASN A C 1
ATOM 1857 O O . ASN A 1 248 ? 4.390 -4.794 -9.603 1.00 21.39 247 ASN A O 1
ATOM 1862 N N . LYS A 1 249 ? 3.012 -5.567 -11.228 1.00 21.02 248 LYS A N 1
ATOM 1863 C CA . LYS A 1 249 ? 3.157 -4.391 -12.090 1.00 22.30 248 LYS A CA 1
ATOM 1864 C C . LYS A 1 249 ? 2.186 -3.284 -11.707 1.00 23.90 248 LYS A C 1
ATOM 1865 O O . LYS A 1 249 ? 2.306 -2.163 -12.220 1.00 25.43 248 LYS A O 1
ATOM 1871 N N . GLN A 1 250 ? 1.233 -3.557 -10.814 1.00 21.30 249 GLN A N 1
ATOM 1872 C CA . GLN A 1 250 ? 0.386 -2.479 -10.312 1.00 22.54 249 GLN A CA 1
ATOM 1873 C C . GLN A 1 250 ? 1.209 -1.545 -9.443 1.00 21.13 249 GLN A C 1
ATOM 1874 O O . GLN A 1 250 ? 1.970 -2.011 -8.583 1.00 21.95 249 GLN A O 1
ATOM 1880 N N . PRO A 1 251 ? 1.096 -0.227 -9.626 1.00 21.64 250 PRO A N 1
ATOM 1881 C CA . 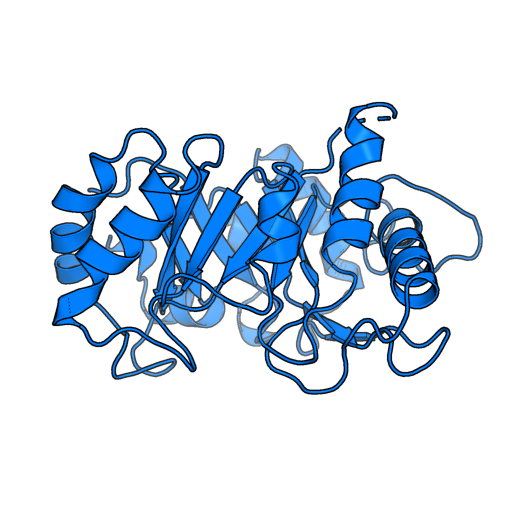PRO A 1 251 ? 1.989 0.678 -8.904 1.00 21.81 250 PRO A CA 1
ATOM 1882 C C . PRO A 1 251 ? 1.809 0.595 -7.409 1.00 22.99 250 PRO A C 1
ATOM 1883 O O . PRO A 1 251 ? 2.752 0.888 -6.669 1.00 23.84 250 PRO A O 1
ATOM 1887 N N . ASN A 1 252 ? 0.627 0.156 -6.944 1.00 20.33 251 ASN A N 1
ATOM 1888 C CA . ASN A 1 252 ? 0.342 0.074 -5.517 1.00 19.22 251 ASN A CA 1
ATOM 1889 C C . ASN A 1 252 ? 0.363 -1.370 -5.017 1.00 19.39 251 ASN A C 1
ATOM 1890 O O . ASN A 1 252 ? -0.159 -1.640 -3.922 1.00 19.46 251 ASN A O 1
ATOM 1895 N N . PHE A 1 253 ? 0.894 -2.294 -5.808 1.00 18.17 252 PHE A N 1
ATOM 1896 C CA . PHE A 1 253 ? 1.040 -3.656 -5.292 1.00 18.59 252 PHE A CA 1
ATOM 1897 C C . PHE A 1 253 ? 1.840 -3.596 -3.995 1.00 19.28 252 PHE A C 1
ATOM 1898 O O . PHE A 1 253 ? 2.915 -2.996 -3.937 1.00 20.42 252 PHE A O 1
ATOM 1906 N N . GLY A 1 254 ? 1.336 -4.273 -2.944 1.00 17.62 253 GLY A N 1
ATOM 1907 C CA . GLY A 1 254 ? 1.895 -4.112 -1.615 1.00 18.11 253 GLY A CA 1
ATOM 1908 C C . GLY A 1 254 ? 2.572 -5.341 -1.057 1.00 17.00 253 GLY A C 1
ATOM 1909 O O . GLY A 1 254 ? 3.214 -5.228 -0.008 1.00 18.22 253 GLY A O 1
ATOM 1910 N N . GLY A 1 255 ? 2.427 -6.503 -1.711 1.00 16.41 254 GLY A N 1
ATOM 1911 C CA . GLY A 1 255 ? 2.998 -7.735 -1.193 1.00 16.57 254 GLY A CA 1
ATOM 1912 C C . GLY A 1 255 ? 1.947 -8.819 -1.031 1.00 15.06 254 GLY A C 1
ATOM 1913 O O . GLY A 1 255 ? 0.912 -8.823 -1.712 1.00 15.32 254 GLY A O 1
ATOM 1914 N N . VAL A 1 256 ? 2.282 -9.763 -0.171 1.00 15.31 255 VAL A N 1
ATOM 1915 C CA . VAL A 1 256 ? 1.518 -11.010 0.003 1.00 14.96 255 VAL A CA 1
ATOM 1916 C C . VAL A 1 256 ? 1.178 -11.156 1.486 1.00 15.26 255 VAL A C 1
ATOM 1917 O O . VAL A 1 256 ? 2.059 -11.019 2.349 1.00 16.05 255 VAL A O 1
ATOM 1921 N N . MET A 1 257 ? -0.093 -11.478 1.780 1.00 15.04 256 MET A N 1
ATOM 1922 C CA . MET A 1 257 ? -0.482 -11.881 3.128 1.00 14.26 256 MET A CA 1
ATOM 1923 C C . MET A 1 257 ? -0.725 -13.383 3.114 1.00 14.96 256 MET A C 1
ATOM 1924 O O . MET A 1 257 ? -1.306 -13.909 2.154 1.00 15.43 256 MET A O 1
ATOM 1929 N N . VAL A 1 258 ? -0.250 -14.088 4.135 1.00 14.30 257 VAL A N 1
ATOM 1930 C CA . VAL A 1 258 ? -0.275 -15.544 4.132 1.00 14.36 257 V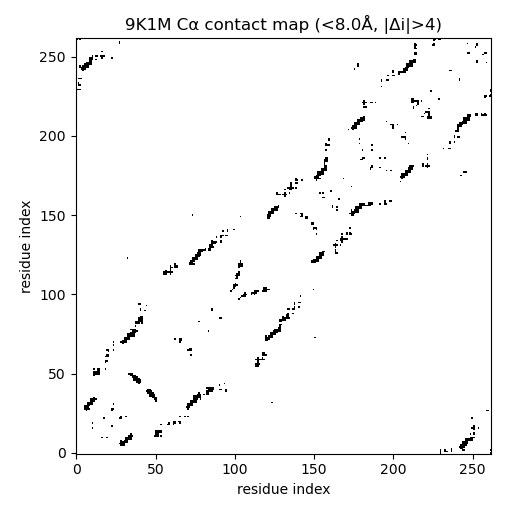AL A CA 1
ATOM 1931 C C . VAL A 1 258 ? -1.072 -16.029 5.356 1.00 14.45 257 VAL A C 1
ATOM 1932 O O . VAL A 1 258 ? -0.771 -15.672 6.517 1.00 14.64 257 VAL A O 1
ATOM 1936 N N . TRP A 1 259 ? -2.069 -16.882 5.097 1.00 13.73 258 TRP A N 1
ATOM 1937 C CA . TRP A 1 259 ? -2.788 -17.585 6.164 1.00 13.69 258 TRP A CA 1
ATOM 1938 C C . TRP A 1 259 ? -2.190 -18.992 6.223 1.00 13.71 258 TRP A C 1
ATOM 1939 O O . TRP A 1 259 ? -2.372 -19.771 5.279 1.00 14.33 258 TRP A O 1
ATOM 1950 N N . ASP A 1 260 ? -1.466 -19.356 7.274 1.00 13.84 259 ASP A N 1
ATOM 1951 C CA . ASP A 1 260 ? -1.189 -18.587 8.481 1.00 14.37 259 ASP A CA 1
ATOM 1952 C C . ASP A 1 260 ? 0.178 -19.083 8.988 1.00 13.06 259 ASP A C 1
ATOM 1953 O O . ASP A 1 260 ? 0.849 -19.891 8.309 1.00 14.44 259 ASP A O 1
ATOM 1958 N N . ARG A 1 261 ? 0.591 -18.630 10.165 1.00 13.77 260 ARG A N 1
ATOM 1959 C CA . ARG A 1 261 ? 1.911 -19.029 10.656 1.00 14.76 260 ARG A CA 1
ATOM 1960 C C . ARG A 1 261 ? 2.017 -20.537 10.824 1.00 14.40 260 ARG A C 1
ATOM 1961 O O . ARG A 1 261 ? 3.042 -21.133 10.462 1.00 14.82 260 ARG A O 1
ATOM 1969 N N . PHE A 1 262 ? 0.981 -21.170 11.389 1.00 14.26 261 PHE A N 1
ATOM 1970 C CA . PHE A 1 262 ? 1.042 -22.620 11.596 1.00 14.48 261 PHE A CA 1
ATOM 1971 C C . PHE A 1 262 ? 1.305 -23.351 10.279 1.00 15.32 261 PHE A C 1
ATOM 1972 O O . PHE A 1 262 ? 2.197 -24.211 10.194 1.00 15.46 261 PHE A O 1
ATOM 1980 N N . TYR A 1 263 ? 0.526 -23.044 9.258 1.00 14.88 262 TYR A N 1
ATOM 1981 C CA . TYR A 1 263 ? 0.663 -23.735 7.991 1.00 15.08 262 TYR A CA 1
ATOM 1982 C C . TYR A 1 263 ? 1.871 -23.274 7.204 1.00 15.31 262 TYR A C 1
ATOM 1983 O O . TYR A 1 263 ? 2.410 -24.058 6.398 1.00 15.97 262 TYR A O 1
ATOM 1992 N N . ASP A 1 264 ? 2.321 -22.044 7.416 1.00 14.52 263 ASP A N 1
ATOM 1993 C CA . ASP A 1 264 ? 3.539 -21.609 6.755 1.00 15.21 263 ASP A CA 1
ATOM 1994 C C . ASP A 1 264 ? 4.739 -22.343 7.317 1.00 16.94 263 ASP A C 1
ATOM 1995 O O . ASP A 1 264 ? 5.650 -22.752 6.559 1.00 17.17 263 ASP A O 1
ATOM 2000 N N . LYS A 1 265 ? 4.762 -22.573 8.636 1.00 16.75 264 LYS A N 1
ATOM 2001 C CA . LYS A 1 265 ? 5.797 -23.449 9.204 1.00 19.12 264 LYS A CA 1
ATOM 2002 C C . LYS A 1 265 ? 5.689 -24.851 8.647 1.00 18.88 264 LYS A C 1
ATOM 2003 O O . LYS A 1 265 ? 6.721 -25.497 8.367 1.00 20.08 264 LYS A O 1
ATOM 2009 N N . LYS A 1 266 ? 4.478 -25.371 8.518 1.00 17.25 265 LYS A N 1
ATOM 2010 C CA . LYS A 1 266 ? 4.265 -26.748 8.077 1.00 17.90 265 LYS A CA 1
ATOM 2011 C C . LYS A 1 266 ? 4.777 -26.969 6.661 1.00 19.47 265 LYS A C 1
ATOM 2012 O O . LYS A 1 266 ? 5.465 -27.965 6.378 1.00 20.25 265 LYS A O 1
ATOM 2018 N N . THR A 1 267 ? 4.523 -26.048 5.763 1.00 17.40 266 THR A N 1
ATOM 2019 C CA . THR A 1 267 ? 4.860 -26.242 4.355 1.00 18.09 266 THR A CA 1
ATOM 2020 C C . THR A 1 267 ? 6.094 -25.484 3.915 1.00 18.09 266 THR A C 1
ATOM 2021 O O . THR A 1 267 ? 6.592 -25.724 2.795 1.00 19.49 266 THR A O 1
ATOM 2025 N N . GLY A 1 268 ? 6.582 -24.548 4.700 1.00 16.59 267 GLY A N 1
ATOM 2026 C CA . GLY A 1 268 ? 7.637 -23.697 4.222 1.00 17.68 267 GLY A CA 1
ATOM 2027 C C . GLY A 1 268 ? 7.235 -22.744 3.099 1.00 17.09 267 GLY A C 1
ATOM 2028 O O . GLY A 1 268 ? 8.106 -22.258 2.372 1.00 17.73 267 GLY A O 1
ATOM 2029 N N . PHE A 1 269 ? 5.938 -22.436 2.957 1.00 15.09 268 PHE A N 1
ATOM 2030 C CA . PHE A 1 269 ? 5.444 -21.700 1.796 1.00 14.50 268 PHE A CA 1
ATOM 2031 C C . PHE A 1 269 ? 6.230 -20.418 1.515 1.00 16.52 268 PHE A C 1
ATOM 2032 O O . PHE A 1 269 ? 6.749 -20.230 0.400 1.00 16.32 268 PHE A O 1
ATOM 2040 N N . THR A 1 270 ? 6.328 -19.511 2.491 1.00 15.07 269 THR A N 1
ATOM 2041 C CA . THR A 1 270 ? 6.991 -18.249 2.208 1.00 15.31 269 THR A CA 1
ATOM 2042 C C . THR A 1 270 ? 8.469 -18.443 1.899 1.00 17.03 269 THR A C 1
ATOM 2043 O O . THR A 1 270 ? 9.037 -17.644 1.136 1.00 19.10 269 THR A O 1
ATOM 2047 N N . ALA A 1 271 ? 9.088 -19.437 2.511 1.00 15.40 270 ALA A N 1
ATOM 2048 C CA . ALA A 1 271 ? 10.509 -19.679 2.232 1.00 16.58 270 ALA A CA 1
ATOM 2049 C C . ALA A 1 271 ? 10.727 -20.280 0.841 1.00 18.37 270 ALA A C 1
ATOM 2050 O O . ALA A 1 271 ? 11.861 -20.229 0.336 1.00 17.52 270 ALA A O 1
ATOM 2052 N N . HIS A 1 272 ? 9.700 -20.841 0.216 1.00 16.68 271 HIS A N 1
ATOM 2053 C CA . HIS A 1 272 ? 9.801 -21.387 -1.127 1.00 16.72 271 HIS A CA 1
ATOM 2054 C C . HIS A 1 272 ? 9.343 -20.422 -2.202 1.00 17.54 271 HIS A C 1
ATOM 2055 O O . HIS A 1 272 ? 9.507 -20.733 -3.398 1.00 18.05 271 HIS A O 1
ATOM 2062 N N . LEU A 1 273 ? 8.740 -19.302 -1.814 1.00 16.79 272 LEU A N 1
ATOM 2063 C CA . LEU A 1 273 ? 8.295 -18.321 -2.797 1.00 18.06 272 LEU A CA 1
ATOM 2064 C C . LEU A 1 273 ? 9.477 -17.591 -3.454 1.00 22.51 272 LEU A C 1
ATOM 2065 O O . LEU A 1 273 ? 10.511 -17.331 -2.785 1.00 21.04 272 LEU A O 1
#